Protein AF-A0A244ETQ6-F1 (afdb_monomer)

pLDDT: mean 78.48, std 18.11, range [22.31, 95.62]

Solvent-accessible surface area (backbone atoms only — not comparable to full-atom values): 10759 Å² total; per-residue (Å²): 131,72,60,61,45,41,53,21,43,43,53,46,55,70,30,71,61,60,61,98,76,38,66,88,68,34,67,41,49,51,46,29,47,51,44,48,11,50,74,72,46,84,53,51,78,44,71,55,56,54,53,31,49,54,54,48,41,32,43,61,43,38,48,36,76,48,97,54,102,79,70,91,70,78,60,54,50,69,57,50,42,51,52,50,50,50,63,71,67,52,62,60,45,78,49,74,49,80,42,78,42,78,88,56,74,96,70,73,72,44,76,56,94,56,31,33,39,37,68,40,52,38,69,54,45,38,66,73,66,37,48,73,37,45,46,42,58,39,72,89,59,86,82,62,37,72,67,57,32,74,30,38,32,43,38,37,52,43,83,42,68,60,91,43,85,86,57,63,36,65,64,70,65,59,78,68,72,89,80,76,82,75,135

Radius of gyration: 18.62 Å; Cα contacts (8 Å, |Δi|>4): 215; chains: 1; bounding box: 45×37×54 Å

Foldseek 3Di:
DLVQLLVLLVVLLVDQADDPVDDLPDPSLVSNLQSCCVVQVVRDRDPLSSLLVVQLCLLQQRNRPDPDPPDPPSRPSVVSSVVVVCLLPDFKDKDKDKDFPAVDDDDPWDDDDQKTKDQDQLVRVCVVVVVSSCCSNCVPDDDDSVVSSVTTIIMGIDIGGDPDSVCSRVVSNPPPPPPPDDD

Sequence (183 aa):
MNTDILDALKKLWELQQLGPEGLWKEPAFDKLRKACAAKYQQGKVTFGLTFALDHALKSLGVACLSPSSRQSSSFDPTLASSMLEAAFTQKTIRRRYLCPLDLAEQIPPMTFGNARVAVLTAAELDVLFDRSRLARYYPNQDLNFDGFSQFHWLIVEEGIAFADPLNRILIKSSMPHALIAQP

Structure (mmCIF, N/CA/C/O backbone):
data_AF-A0A244ETQ6-F1
#
_entry.id   AF-A0A244ETQ6-F1
#
loop_
_atom_site.group_PDB
_atom_site.id
_atom_site.type_symbol
_atom_site.label_atom_id
_atom_site.label_alt_id
_atom_site.label_comp_id
_atom_site.label_asym_id
_atom_site.label_entity_id
_atom_site.label_seq_id
_atom_site.pdbx_PDB_ins_code
_atom_site.Cartn_x
_atom_site.Cartn_y
_atom_site.Cartn_z
_atom_site.occupancy
_atom_site.B_iso_or_equiv
_atom_site.auth_seq_id
_atom_site.auth_comp_id
_atom_site.auth_asym_id
_atom_site.auth_atom_id
_atom_site.pdbx_PDB_model_num
ATOM 1 N N . MET A 1 1 ? 3.725 -1.406 22.864 1.00 48.06 1 MET A N 1
ATOM 2 C CA . MET A 1 1 ? 2.688 -1.742 21.865 1.00 48.06 1 MET A CA 1
ATOM 3 C C . MET A 1 1 ? 1.386 -1.112 22.314 1.00 48.06 1 MET A C 1
ATOM 5 O O . MET A 1 1 ? 1.059 -1.233 23.485 1.00 48.06 1 MET A O 1
ATOM 9 N N . ASN A 1 2 ? 0.701 -0.378 21.439 1.00 60.22 2 ASN A N 1
ATOM 10 C CA . ASN A 1 2 ? -0.586 0.224 21.782 1.00 60.22 2 ASN A CA 1
ATOM 11 C C . ASN A 1 2 ? -1.661 -0.868 21.632 1.00 60.22 2 ASN A C 1
ATOM 13 O O . ASN A 1 2 ? -1.977 -1.259 20.508 1.00 60.22 2 ASN A O 1
ATOM 17 N N . THR A 1 3 ? -2.103 -1.433 22.756 1.00 78.44 3 THR A N 1
ATOM 18 C CA . THR A 1 3 ? -3.000 -2.600 22.826 1.00 78.44 3 THR A CA 1
ATOM 19 C C . THR A 1 3 ? -4.332 -2.336 22.134 1.00 78.44 3 THR A C 1
ATOM 21 O O . THR A 1 3 ? -4.846 -3.212 21.451 1.00 78.44 3 THR A O 1
ATOM 24 N N . ASP A 1 4 ? -4.816 -1.096 22.180 1.00 85.94 4 ASP A N 1
ATOM 25 C CA . ASP A 1 4 ? -6.149 -0.729 21.701 1.00 85.94 4 ASP A CA 1
ATOM 26 C C . ASP A 1 4 ? -6.304 -0.863 20.177 1.00 85.94 4 ASP A C 1
ATOM 28 O O . ASP A 1 4 ? -7.353 -1.285 19.689 1.00 85.94 4 ASP A O 1
ATOM 32 N N . ILE A 1 5 ? -5.254 -0.533 19.412 1.00 86.62 5 ILE A N 1
ATOM 33 C CA . ILE A 1 5 ? -5.249 -0.687 17.945 1.00 86.62 5 ILE A CA 1
ATOM 34 C C . ILE A 1 5 ? -5.239 -2.174 17.580 1.00 86.62 5 ILE A C 1
ATOM 36 O O . ILE A 1 5 ? -6.015 -2.602 16.726 1.00 86.62 5 ILE A O 1
ATOM 40 N N . LEU A 1 6 ? -4.387 -2.962 18.242 1.00 89.31 6 LEU A N 1
ATOM 41 C CA . LEU A 1 6 ? -4.284 -4.399 18.003 1.00 89.31 6 LEU A CA 1
ATOM 42 C C . LEU A 1 6 ? -5.585 -5.121 18.373 1.00 89.31 6 LEU A C 1
ATOM 44 O O . LEU A 1 6 ? -6.051 -5.963 17.611 1.00 89.31 6 LEU A O 1
ATOM 48 N N . ASP A 1 7 ? -6.198 -4.769 19.499 1.00 89.69 7 ASP A N 1
ATOM 49 C CA . ASP A 1 7 ? -7.449 -5.372 19.957 1.00 89.69 7 ASP A CA 1
ATOM 50 C C . ASP A 1 7 ? -8.621 -5.025 19.033 1.00 89.69 7 ASP A C 1
ATOM 52 O O . ASP A 1 7 ? -9.467 -5.877 18.755 1.00 89.69 7 ASP A O 1
ATOM 56 N N . ALA A 1 8 ? -8.669 -3.795 18.511 1.00 90.25 8 ALA A N 1
ATOM 57 C CA . ALA A 1 8 ? -9.660 -3.410 17.509 1.00 90.25 8 ALA A CA 1
ATOM 58 C C . ALA A 1 8 ? -9.460 -4.166 16.183 1.00 90.25 8 ALA A C 1
ATOM 60 O O . ALA A 1 8 ? -10.437 -4.625 15.592 1.00 90.25 8 ALA A O 1
ATOM 61 N N . LEU A 1 9 ? -8.210 -4.351 15.740 1.00 87.88 9 LEU A N 1
ATOM 62 C CA . LEU A 1 9 ? -7.893 -5.143 14.547 1.00 87.88 9 LEU A CA 1
ATOM 63 C C . LEU A 1 9 ? -8.250 -6.617 14.723 1.00 87.88 9 LEU A C 1
ATOM 65 O O . LEU A 1 9 ? -8.887 -7.178 13.842 1.00 87.88 9 LEU A O 1
ATOM 69 N N . LYS A 1 10 ? -7.902 -7.237 15.856 1.00 88.75 10 LYS A N 1
ATOM 70 C CA . LYS A 1 10 ? -8.263 -8.634 16.146 1.00 88.75 10 LYS A CA 1
ATOM 71 C C . LYS A 1 10 ? -9.769 -8.850 16.041 1.00 88.75 10 LYS A C 1
ATOM 73 O O . LYS A 1 10 ? -10.198 -9.756 15.338 1.00 88.75 10 LYS A O 1
ATOM 78 N N . LYS A 1 11 ? -10.563 -7.948 16.626 1.00 88.44 11 LYS A N 1
ATOM 79 C CA . LYS A 1 11 ? -12.029 -7.990 16.519 1.00 88.44 11 LYS A CA 1
ATOM 80 C C . LYS A 1 11 ? -12.516 -7.869 15.079 1.00 88.44 11 LYS A C 1
ATOM 82 O O . LYS A 1 11 ? -13.435 -8.577 14.706 1.00 88.44 11 LYS A O 1
ATOM 87 N N . LEU A 1 12 ? -11.899 -7.015 14.259 1.00 87.31 12 LEU A N 1
ATOM 88 C CA . LEU A 1 12 ? -12.228 -6.922 12.830 1.00 87.31 12 LEU A CA 1
ATOM 89 C C . LEU A 1 12 ? -11.846 -8.187 12.047 1.00 87.31 12 LEU A C 1
ATOM 91 O O . LEU A 1 12 ? -12.538 -8.529 11.095 1.00 87.31 12 LEU A O 1
ATOM 95 N N . TRP A 1 13 ? -10.768 -8.870 12.437 1.00 86.06 13 TRP A N 1
ATOM 96 C CA . TRP A 1 13 ? -10.314 -10.124 11.824 1.00 86.06 13 TRP A CA 1
ATOM 97 C C . TRP A 1 13 ? -11.165 -11.335 12.213 1.00 86.06 13 TRP A C 1
ATOM 99 O O . TRP A 1 13 ? -11.287 -12.269 11.427 1.00 86.06 13 TRP A O 1
ATOM 109 N N . GLU A 1 14 ? -11.753 -11.322 13.408 1.00 84.69 14 GLU A N 1
ATOM 110 C CA . GLU A 1 14 ? -12.712 -12.337 13.859 1.00 84.69 14 GLU A CA 1
ATOM 111 C C . GLU A 1 14 ? -14.044 -12.254 13.097 1.00 84.69 14 GLU A C 1
ATOM 113 O O . GLU A 1 14 ? -14.751 -13.257 12.970 1.00 84.69 14 GLU A O 1
ATOM 118 N N . LEU A 1 15 ? -14.387 -11.081 12.551 1.00 82.94 15 LEU A N 1
ATOM 119 C CA . LEU A 1 15 ? -15.568 -10.926 11.709 1.00 82.94 15 LEU A CA 1
ATOM 120 C C . LEU A 1 15 ? -15.354 -11.658 10.381 1.00 82.94 15 LEU A C 1
ATOM 122 O O . LEU A 1 15 ? -14.478 -11.317 9.588 1.00 82.94 15 LEU A O 1
ATOM 126 N N . GLN A 1 16 ? -16.206 -12.643 10.108 1.00 71.38 16 GLN A N 1
ATOM 127 C CA . GLN A 1 16 ? -16.224 -13.320 8.809 1.00 71.38 16 GLN A CA 1
ATOM 128 C C . GLN A 1 16 ? -17.041 -12.555 7.766 1.00 71.38 16 GLN A C 1
ATOM 130 O O . GLN A 1 16 ? -16.760 -12.647 6.575 1.00 71.38 16 GLN A O 1
ATOM 135 N N . GLN A 1 17 ? -18.046 -11.795 8.202 1.00 74.12 17 GLN A N 1
ATOM 136 C CA . GLN A 1 17 ? -18.933 -11.024 7.336 1.00 74.12 17 GLN A CA 1
ATOM 137 C C . GLN A 1 17 ? -19.266 -9.687 7.990 1.00 74.12 17 GLN A C 1
ATOM 139 O O . GLN A 1 17 ? -19.373 -9.592 9.214 1.00 74.12 17 GLN A O 1
ATOM 144 N N . LEU A 1 18 ? -19.424 -8.655 7.166 1.00 79.56 18 LEU A N 1
ATOM 145 C CA . LEU A 1 18 ? -19.940 -7.368 7.613 1.00 79.56 18 LEU A CA 1
ATOM 146 C C . LEU A 1 18 ? -21.462 -7.412 7.739 1.00 79.56 18 LEU A C 1
ATOM 148 O O . LEU A 1 18 ? -22.144 -8.079 6.962 1.00 79.56 18 LEU A O 1
ATOM 152 N N . GLY A 1 19 ? -21.988 -6.649 8.696 1.00 73.25 19 GLY A N 1
ATOM 153 C CA . GLY A 1 19 ? -23.418 -6.379 8.770 1.00 73.25 19 GLY A CA 1
ATOM 154 C C . GLY A 1 19 ? -23.929 -5.601 7.544 1.00 73.25 19 GLY A C 1
ATOM 155 O O . GLY A 1 19 ? -23.134 -5.030 6.792 1.00 73.25 19 GLY A O 1
ATOM 156 N N . PRO A 1 20 ? -25.259 -5.514 7.363 1.00 71.81 20 PRO A N 1
ATOM 157 C CA . PRO A 1 20 ? -25.883 -4.846 6.212 1.00 71.81 20 PRO A CA 1
ATOM 158 C C . PRO A 1 20 ? -25.503 -3.360 6.091 1.00 71.81 20 PRO A C 1
ATOM 160 O O . PRO A 1 20 ? -25.503 -2.800 5.001 1.00 71.81 20 PRO A O 1
ATOM 163 N N . GLU A 1 21 ? -25.126 -2.743 7.209 1.00 77.75 21 GLU A N 1
ATOM 164 C CA . GLU A 1 21 ? -24.721 -1.340 7.324 1.00 77.75 21 GLU A CA 1
ATOM 165 C C . GLU A 1 21 ? -23.254 -1.073 6.906 1.00 77.75 21 GLU A C 1
ATOM 167 O O . GLU A 1 21 ? -22.810 0.078 6.854 1.00 77.75 21 GLU A O 1
ATOM 172 N N . GLY A 1 22 ? -22.485 -2.128 6.609 1.00 82.88 22 GLY A N 1
ATOM 173 C CA . GLY A 1 22 ? -21.099 -2.054 6.146 1.00 82.88 22 GLY A CA 1
ATOM 174 C C . GLY A 1 22 ? -20.062 -1.708 7.225 1.00 82.88 22 GLY A C 1
ATOM 175 O O . GLY A 1 22 ? -20.367 -1.472 8.394 1.00 82.88 22 GLY A O 1
ATOM 176 N N . LEU A 1 23 ? -18.788 -1.652 6.814 1.00 85.31 23 LEU A N 1
ATOM 177 C CA . LEU A 1 23 ? -17.632 -1.466 7.708 1.00 85.31 23 LEU A CA 1
ATOM 178 C C . LEU A 1 23 ? -17.725 -0.196 8.561 1.00 85.31 23 LEU A C 1
ATOM 180 O O . LEU A 1 23 ? -17.313 -0.181 9.716 1.00 85.31 23 LEU A O 1
ATOM 184 N N . TRP A 1 24 ? -18.251 0.893 8.004 1.00 87.50 24 TRP A N 1
ATOM 185 C CA . TRP A 1 24 ? -18.175 2.205 8.648 1.00 87.50 24 TRP A CA 1
ATOM 186 C C . TRP A 1 24 ? -19.091 2.338 9.868 1.00 87.50 24 TRP A C 1
ATOM 188 O O . TRP A 1 24 ? -18.891 3.241 10.683 1.00 87.50 24 TRP A O 1
ATOM 198 N N . LYS A 1 25 ? -20.079 1.447 9.999 1.00 87.19 25 LYS A N 1
ATOM 199 C CA . LYS A 1 25 ? -20.987 1.357 11.148 1.00 87.19 25 LYS A CA 1
ATOM 200 C C . LYS A 1 25 ? -20.567 0.286 12.154 1.00 87.19 25 LYS A C 1
ATOM 202 O O . LYS A 1 25 ? -21.133 0.230 13.242 1.00 87.19 25 LYS A O 1
ATOM 207 N N . GLU A 1 26 ? -19.552 -0.510 11.826 1.00 90.12 26 GLU A N 1
ATOM 208 C CA . GLU A 1 26 ? -19.053 -1.578 12.684 1.00 90.12 26 GLU A CA 1
ATOM 209 C C . GLU A 1 26 ? -18.377 -1.001 13.948 1.00 90.12 26 GLU A C 1
ATOM 211 O O . GLU A 1 26 ? -17.425 -0.214 13.840 1.00 90.12 26 GLU A O 1
ATOM 216 N N . PRO A 1 27 ? -18.795 -1.397 15.168 1.00 90.12 27 PRO A N 1
ATOM 217 C CA . PRO A 1 27 ? -18.200 -0.896 16.408 1.00 90.12 27 PRO A CA 1
ATOM 218 C C . PRO A 1 27 ? -16.693 -1.147 16.525 1.00 90.12 27 PRO A C 1
ATOM 220 O O . PRO A 1 27 ? -15.974 -0.338 17.115 1.00 90.12 27 PRO A O 1
ATOM 223 N N . ALA A 1 28 ? -16.194 -2.259 15.976 1.00 90.31 28 ALA A N 1
ATOM 224 C CA . ALA A 1 28 ? -14.762 -2.549 15.959 1.00 90.31 28 ALA A CA 1
ATOM 225 C C . ALA A 1 28 ? -13.985 -1.554 15.073 1.00 90.31 28 ALA A C 1
ATOM 227 O O . ALA A 1 28 ? -12.898 -1.110 15.449 1.00 90.31 28 ALA A O 1
ATOM 228 N N . PHE A 1 29 ? -14.576 -1.118 13.956 1.00 91.44 29 PHE A N 1
ATOM 229 C CA . PHE A 1 29 ? -13.985 -0.107 13.081 1.00 91.44 29 PHE A CA 1
ATOM 230 C C . PHE A 1 29 ? -14.009 1.290 13.714 1.00 91.44 29 PHE A C 1
ATOM 232 O O . PHE A 1 29 ? -13.025 2.025 13.628 1.00 91.44 29 PHE A O 1
ATOM 239 N N . ASP A 1 30 ? -15.081 1.655 14.423 1.00 91.81 30 ASP A N 1
ATOM 240 C CA . ASP A 1 30 ? -15.132 2.917 15.172 1.00 91.81 30 ASP A CA 1
ATOM 241 C C . ASP A 1 30 ? -14.076 2.973 16.292 1.00 91.81 30 ASP A C 1
ATOM 243 O O . ASP A 1 30 ? -13.383 3.983 16.452 1.00 91.81 30 ASP A O 1
ATOM 247 N N . LYS A 1 31 ? -13.872 1.861 17.013 1.00 92.31 31 LYS A N 1
ATOM 248 C CA . LYS A 1 31 ? -12.793 1.734 18.008 1.00 92.31 31 LYS A CA 1
ATOM 249 C C . LYS A 1 31 ? -11.416 1.912 17.376 1.00 92.31 31 LYS A C 1
ATOM 251 O O . LYS A 1 31 ? -10.607 2.672 17.908 1.00 92.31 31 LYS A O 1
ATOM 256 N N . LEU A 1 32 ? -11.174 1.289 16.220 1.00 91.31 32 LEU A N 1
ATOM 257 C CA . LEU A 1 32 ? -9.924 1.451 15.476 1.00 91.31 32 LEU A CA 1
ATOM 258 C C . LEU A 1 32 ? -9.697 2.917 15.078 1.00 91.31 32 LEU A C 1
ATOM 260 O O . LEU A 1 32 ? -8.624 3.465 15.328 1.00 91.31 32 LEU A O 1
ATOM 264 N N . ARG A 1 33 ? -10.717 3.581 14.517 1.00 91.88 33 ARG A N 1
ATOM 265 C CA . ARG A 1 33 ? -10.649 5.002 14.134 1.00 91.88 33 ARG A CA 1
ATOM 266 C C . ARG A 1 33 ? -10.291 5.888 15.319 1.00 91.88 33 ARG A C 1
ATOM 268 O O . ARG A 1 33 ? -9.401 6.726 15.195 1.00 91.88 33 ARG A O 1
ATOM 275 N N . LYS A 1 34 ? -10.948 5.692 16.465 1.00 91.88 34 LYS A N 1
ATOM 276 C CA . LYS A 1 34 ? -10.694 6.457 17.694 1.00 91.88 34 LYS A CA 1
ATOM 277 C C . LYS A 1 34 ? -9.287 6.215 18.240 1.00 91.88 34 LYS A C 1
ATOM 279 O O . LYS A 1 34 ? -8.601 7.183 18.555 1.00 91.88 34 LYS A O 1
ATOM 284 N N . ALA A 1 35 ? -8.827 4.964 18.279 1.00 91.12 35 ALA A N 1
ATOM 285 C CA . ALA A 1 35 ? -7.480 4.622 18.738 1.00 91.12 35 ALA A CA 1
ATOM 286 C C . ALA A 1 35 ? -6.391 5.223 17.825 1.00 91.12 35 ALA A C 1
ATOM 288 O O . ALA A 1 35 ? -5.442 5.851 18.301 1.00 91.12 35 ALA A O 1
ATOM 289 N N . CYS A 1 36 ? -6.557 5.116 16.502 1.00 88.00 36 CYS A N 1
ATOM 290 C CA . CYS A 1 36 ? -5.655 5.739 15.534 1.00 88.00 36 CYS A CA 1
ATOM 291 C C . CYS A 1 36 ? -5.684 7.271 15.620 1.00 88.00 36 CYS A C 1
ATOM 293 O O . CYS A 1 36 ? -4.629 7.902 15.569 1.00 88.00 36 CYS A O 1
ATOM 295 N N . ALA A 1 37 ? -6.862 7.878 15.782 1.00 88.38 37 ALA A N 1
ATOM 296 C CA . ALA A 1 37 ? -6.994 9.322 15.927 1.00 88.38 37 ALA A CA 1
ATOM 297 C C . ALA A 1 37 ? -6.302 9.824 17.199 1.00 88.38 37 ALA A C 1
ATOM 299 O O . ALA A 1 37 ? -5.514 10.767 17.128 1.00 88.38 37 ALA A O 1
ATOM 300 N N . ALA A 1 38 ? -6.537 9.170 18.340 1.00 89.25 38 ALA A N 1
ATOM 301 C CA . ALA A 1 38 ? -5.907 9.504 19.615 1.00 89.25 38 ALA A CA 1
ATOM 302 C C . ALA A 1 38 ? -4.376 9.470 19.520 1.00 89.25 38 ALA A C 1
ATOM 304 O O . ALA A 1 38 ? -3.708 10.388 19.990 1.00 89.25 38 ALA A O 1
ATOM 305 N N . LYS A 1 39 ? -3.821 8.455 18.847 1.00 86.06 39 LYS A N 1
ATOM 306 C CA . LYS A 1 39 ? -2.371 8.269 18.741 1.00 86.06 39 LYS A CA 1
ATOM 307 C C . LYS A 1 39 ? -1.704 9.147 17.679 1.00 86.06 39 LYS A C 1
ATOM 309 O O . LYS A 1 39 ? -0.606 9.645 17.910 1.00 86.06 39 LYS A O 1
ATOM 314 N N . TYR A 1 40 ? -2.327 9.314 16.512 1.00 83.44 40 TYR A N 1
ATOM 315 C CA . TYR A 1 40 ? -1.660 9.879 15.329 1.00 83.44 40 TYR A CA 1
ATOM 316 C C . TYR A 1 40 ? -2.273 11.1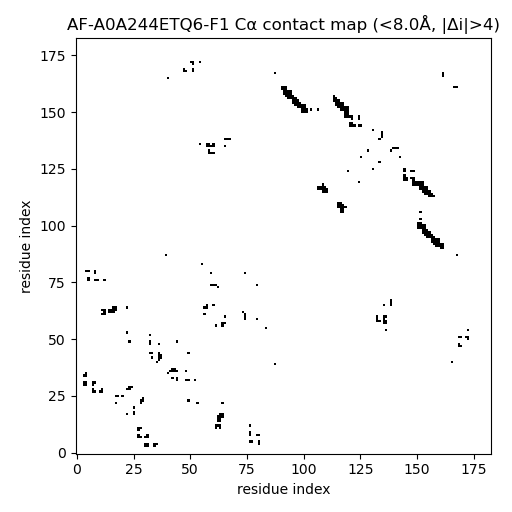84 14.805 1.00 83.44 40 TYR A C 1
ATOM 318 O O . TYR A 1 40 ? -1.627 11.868 14.016 1.00 83.44 40 TYR A O 1
ATOM 326 N N . GLN A 1 41 ? -3.490 11.550 15.224 1.00 79.50 41 GLN A N 1
ATOM 327 C CA . GLN A 1 41 ? -4.203 12.749 14.751 1.00 79.50 41 GLN A CA 1
ATOM 328 C C . GLN A 1 41 ? -4.694 13.656 15.888 1.00 79.50 41 GLN A C 1
ATOM 330 O O . GLN A 1 41 ? -5.685 14.367 15.726 1.00 79.50 41 GLN A O 1
ATOM 335 N N . GLN A 1 42 ? -4.029 13.634 17.050 1.00 80.94 42 GLN A N 1
ATOM 336 C CA . GLN A 1 42 ? -4.397 14.468 18.208 1.00 80.94 42 GLN A CA 1
ATOM 337 C C . GLN A 1 42 ? -5.873 14.285 18.628 1.00 80.94 42 GLN A C 1
ATOM 339 O O . GLN A 1 42 ? -6.549 15.234 19.015 1.00 80.94 42 GLN A O 1
ATOM 344 N N . GLY A 1 43 ? -6.406 13.070 18.479 1.00 77.19 43 GLY A N 1
ATOM 345 C CA . GLY A 1 43 ? -7.793 12.726 18.807 1.00 77.19 43 GLY A CA 1
ATOM 346 C C . GLY A 1 43 ? -8.839 13.095 17.750 1.00 77.19 43 GLY A C 1
ATOM 347 O O . GLY A 1 43 ? -10.007 12.755 17.925 1.00 77.19 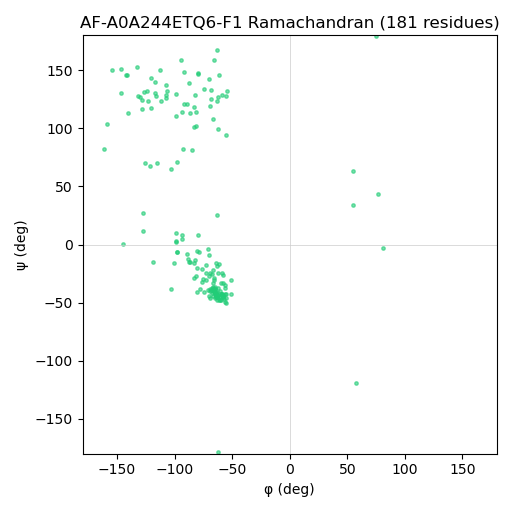43 GLY A O 1
ATOM 348 N N . LYS A 1 44 ? -8.468 13.742 16.637 1.00 78.69 44 LYS A N 1
ATOM 349 C CA . LYS A 1 44 ? -9.430 14.129 15.593 1.00 78.69 44 LYS A CA 1
ATOM 350 C C . LYS A 1 44 ? -9.741 12.959 14.665 1.00 78.69 44 LYS A C 1
ATOM 352 O O . LYS A 1 44 ? -8.893 12.525 13.893 1.00 78.69 44 LYS A O 1
ATOM 357 N N . VAL A 1 45 ? -10.982 12.478 14.694 1.00 83.06 45 VAL A N 1
ATOM 358 C CA . VAL A 1 45 ? -11.472 11.497 13.718 1.00 83.06 45 VAL A CA 1
ATOM 359 C C . VAL A 1 45 ? -11.913 12.237 12.458 1.00 83.06 45 VAL A C 1
ATOM 361 O O . VAL A 1 45 ? -12.989 12.828 12.411 1.00 83.06 45 VAL A O 1
ATOM 364 N N . THR A 1 46 ? -11.066 12.227 11.432 1.00 84.38 46 THR A N 1
ATOM 365 C CA . THR A 1 46 ? -11.336 12.905 10.156 1.00 84.38 46 THR A CA 1
ATOM 366 C C . THR A 1 46 ? -11.963 11.967 9.120 1.00 84.38 46 THR A C 1
ATOM 368 O O . THR A 1 46 ? -11.822 10.739 9.181 1.00 84.38 46 THR A O 1
ATOM 371 N N . PHE A 1 47 ? -12.641 12.540 8.120 1.00 81.69 47 PHE A N 1
ATOM 372 C CA . PHE A 1 47 ? -13.121 11.775 6.964 1.00 81.69 47 PHE A CA 1
ATOM 373 C C . PHE A 1 47 ? -11.955 11.101 6.221 1.00 81.69 47 PHE A C 1
ATOM 375 O O . PHE A 1 47 ? -12.018 9.909 5.935 1.00 81.69 47 PHE A O 1
ATOM 382 N N . GLY A 1 48 ? -10.841 11.820 6.030 1.00 82.00 48 GLY A N 1
ATOM 383 C CA . GLY A 1 48 ? -9.625 11.274 5.420 1.00 82.00 48 GLY A CA 1
ATOM 384 C C . GLY A 1 48 ? -9.068 10.055 6.165 1.00 82.00 48 GLY A C 1
ATOM 385 O O . GLY A 1 48 ? -8.765 9.048 5.532 1.00 82.00 48 GLY A O 1
ATOM 386 N N . LEU A 1 49 ? -9.001 10.097 7.506 1.00 84.31 49 LEU A N 1
ATOM 387 C CA . LEU A 1 49 ? -8.598 8.940 8.324 1.00 84.31 49 LEU A CA 1
ATOM 388 C C . LEU A 1 49 ? -9.513 7.736 8.106 1.00 84.31 49 LEU A C 1
ATOM 390 O O . LEU A 1 49 ? -9.038 6.612 7.988 1.00 84.31 49 LEU A O 1
ATOM 394 N N . THR A 1 50 ? -10.819 7.983 8.041 1.00 86.81 50 THR A N 1
ATOM 395 C CA . THR A 1 50 ? -11.824 6.934 7.829 1.00 86.81 50 THR A CA 1
ATOM 396 C C . THR A 1 50 ? -11.599 6.239 6.488 1.00 86.81 50 THR A C 1
ATOM 398 O O . THR A 1 50 ? -11.511 5.015 6.438 1.00 86.81 50 THR A O 1
ATOM 401 N N . PHE A 1 51 ? -11.412 7.024 5.426 1.00 85.44 51 PHE A N 1
ATOM 402 C CA . PHE A 1 51 ? -11.169 6.516 4.080 1.00 85.44 51 PHE A CA 1
ATOM 403 C C . PHE A 1 51 ? -9.863 5.723 3.978 1.00 85.44 51 PHE A C 1
ATOM 405 O O . PHE A 1 51 ? -9.834 4.624 3.434 1.00 85.44 51 PHE A O 1
ATOM 412 N N . ALA A 1 52 ? -8.768 6.219 4.548 1.00 84.94 52 ALA A N 1
ATOM 413 C CA . ALA A 1 52 ? -7.517 5.477 4.464 1.00 84.94 52 ALA A CA 1
ATOM 414 C C . ALA A 1 52 ? -7.472 4.231 5.334 1.00 84.94 52 ALA A C 1
ATOM 416 O O . ALA A 1 52 ? -6.792 3.283 4.957 1.00 84.94 52 ALA A O 1
ATOM 417 N N . LEU A 1 53 ? -8.160 4.210 6.479 1.00 89.00 53 LEU A N 1
ATOM 418 C CA . LEU A 1 53 ? -8.282 2.982 7.258 1.00 89.00 53 LEU A CA 1
ATOM 419 C C . LEU A 1 53 ? -9.077 1.933 6.476 1.00 89.00 53 LEU A C 1
ATOM 421 O O . LEU A 1 53 ? -8.632 0.796 6.408 1.00 89.00 53 LEU A O 1
ATOM 425 N N . ASP A 1 54 ? -10.173 2.313 5.814 1.00 88.19 54 ASP A N 1
ATOM 426 C CA . ASP A 1 54 ? -10.909 1.419 4.907 1.00 88.19 54 ASP A CA 1
ATOM 427 C C . ASP A 1 54 ? -9.995 0.833 3.811 1.00 88.19 54 ASP A C 1
ATOM 429 O O . ASP A 1 54 ? -9.891 -0.386 3.657 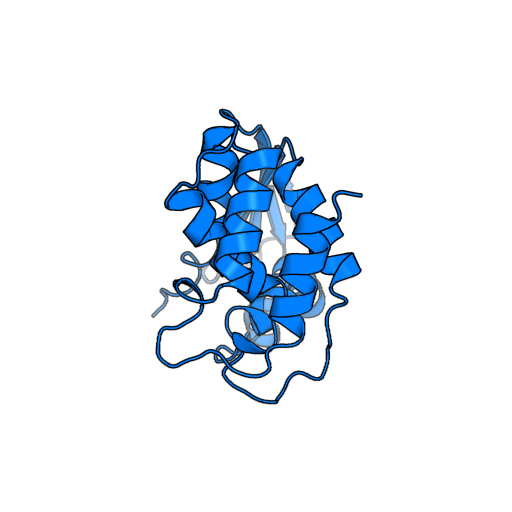1.00 88.19 54 ASP A O 1
ATOM 433 N N . HIS A 1 55 ? -9.235 1.689 3.122 1.00 86.00 55 HIS A N 1
ATOM 434 C CA . HIS A 1 55 ? -8.298 1.260 2.080 1.00 86.00 55 HIS A CA 1
ATOM 435 C C . HIS A 1 55 ? -7.147 0.395 2.620 1.00 86.00 55 HIS A C 1
ATOM 437 O O . HIS A 1 55 ? -6.710 -0.561 1.967 1.00 86.00 55 HIS A O 1
ATOM 443 N N . ALA A 1 56 ? -6.633 0.720 3.806 1.00 87.69 56 ALA A N 1
ATOM 444 C CA . ALA A 1 56 ? -5.565 -0.037 4.442 1.00 87.69 56 ALA A CA 1
ATOM 445 C C . ALA A 1 56 ? -6.049 -1.432 4.848 1.00 87.69 56 ALA A C 1
ATOM 447 O O . ALA A 1 56 ? -5.346 -2.405 4.596 1.00 87.69 56 ALA A O 1
ATOM 448 N N . LEU A 1 57 ? -7.259 -1.551 5.400 1.00 86.75 57 LEU A N 1
ATOM 449 C CA . LEU A 1 57 ? -7.849 -2.839 5.769 1.00 86.75 57 LEU A CA 1
ATOM 450 C C . LEU A 1 57 ? -8.089 -3.722 4.535 1.00 86.75 57 LEU A C 1
ATOM 452 O O . LEU A 1 57 ? -7.727 -4.898 4.555 1.00 86.75 57 LEU A O 1
ATOM 456 N N . LYS A 1 58 ? -8.577 -3.154 3.424 1.00 84.19 58 LYS A N 1
ATOM 457 C CA . LYS A 1 58 ? -8.652 -3.867 2.133 1.00 84.19 58 LYS A CA 1
ATOM 458 C C . LYS A 1 58 ? -7.277 -4.358 1.670 1.00 84.19 58 LYS A C 1
ATOM 460 O O . LYS A 1 58 ? -7.116 -5.518 1.312 1.00 84.19 58 LYS A O 1
ATOM 465 N N . SER A 1 59 ? -6.254 -3.505 1.755 1.00 83.69 59 SER A N 1
ATOM 466 C CA . SER A 1 59 ? -4.872 -3.848 1.371 1.00 83.69 59 SER A CA 1
ATOM 467 C C . SER A 1 59 ? -4.235 -4.923 2.261 1.00 83.69 59 SER A C 1
ATOM 469 O O . SER A 1 59 ? -3.380 -5.684 1.799 1.00 83.69 59 SER A O 1
ATOM 471 N N . LEU A 1 60 ? -4.628 -4.979 3.536 1.00 83.62 60 LEU A N 1
ATOM 472 C CA . LEU A 1 60 ? -4.188 -5.978 4.513 1.00 83.62 60 LEU A CA 1
ATOM 473 C C . LEU A 1 60 ? -4.979 -7.293 4.412 1.00 83.62 60 LEU A C 1
ATOM 475 O O . LEU A 1 60 ? -4.531 -8.299 4.951 1.00 83.62 60 LEU A O 1
ATOM 479 N N . GLY A 1 61 ? -6.107 -7.305 3.692 1.00 76.25 61 GLY A N 1
ATOM 480 C CA . GLY A 1 61 ? -6.920 -8.500 3.452 1.00 76.25 61 GLY A CA 1
ATOM 481 C C . GLY A 1 61 ? -7.777 -8.927 4.628 1.00 76.25 61 GLY A C 1
ATOM 482 O O . GLY A 1 61 ? -7.830 -10.118 4.925 1.00 76.25 61 GLY A O 1
ATOM 483 N N . VAL A 1 62 ? -8.434 -7.986 5.310 1.00 79.94 62 VAL A N 1
ATOM 484 C CA . VAL A 1 62 ? -9.412 -8.360 6.343 1.00 79.94 62 VAL A CA 1
ATOM 485 C C . VAL A 1 62 ? -10.507 -9.224 5.726 1.00 79.94 62 VAL A C 1
ATOM 487 O O . VAL A 1 62 ? -11.126 -8.827 4.737 1.00 79.94 62 VAL A O 1
ATOM 490 N N . ALA A 1 63 ? -10.769 -10.380 6.337 1.00 73.12 63 ALA A N 1
ATOM 491 C CA . ALA A 1 63 ? -11.705 -11.375 5.822 1.00 73.12 63 ALA A CA 1
ATOM 492 C C . ALA A 1 63 ? -13.109 -10.800 5.561 1.00 73.12 63 ALA A C 1
ATOM 494 O O . ALA A 1 63 ? -13.669 -11.034 4.494 1.00 73.12 63 ALA A O 1
ATOM 495 N N . CYS A 1 64 ? -13.636 -9.973 6.472 1.00 74.06 64 CYS A N 1
ATOM 496 C CA . CYS A 1 64 ? -14.972 -9.379 6.345 1.00 74.06 64 CYS A CA 1
ATOM 497 C C . CYS A 1 64 ? -15.143 -8.415 5.155 1.00 74.06 64 CYS A C 1
ATOM 499 O O . CYS A 1 64 ? -16.273 -8.097 4.789 1.00 74.06 64 CYS A O 1
ATOM 501 N N . LEU A 1 65 ? -14.044 -7.949 4.549 1.00 75.00 65 LEU A N 1
ATOM 502 C CA . LEU A 1 65 ? -14.048 -7.059 3.384 1.00 75.00 65 LEU A CA 1
ATOM 503 C C . LEU A 1 65 ? -13.842 -7.802 2.060 1.00 75.00 65 LEU A C 1
ATOM 505 O O . LEU A 1 65 ? -13.944 -7.181 1.002 1.00 75.00 65 LEU A O 1
ATOM 509 N N . SER A 1 66 ? -13.557 -9.107 2.102 1.00 68.12 66 SER A N 1
ATOM 510 C CA . SER A 1 66 ? -13.364 -9.911 0.901 1.00 68.12 66 SER A CA 1
ATOM 511 C C . SER A 1 66 ? -14.690 -10.551 0.468 1.00 68.12 66 SER A C 1
ATOM 513 O O . SER A 1 66 ? -15.270 -11.332 1.222 1.00 68.12 66 SER A O 1
ATOM 515 N N . PRO A 1 67 ? -15.186 -10.277 -0.753 1.00 58.56 67 PRO A N 1
ATOM 516 C CA . PRO A 1 67 ? -16.457 -10.806 -1.252 1.00 58.56 67 PRO A CA 1
ATOM 517 C C . PRO A 1 67 ? -16.419 -12.310 -1.567 1.00 58.56 67 PRO A C 1
ATOM 519 O O . PRO A 1 67 ? -17.434 -12.883 -1.949 1.00 58.56 67 PRO A O 1
ATOM 522 N N . SER A 1 68 ? -15.262 -12.963 -1.441 1.00 53.50 68 SER A N 1
ATOM 523 C CA . SER A 1 68 ? -15.085 -14.371 -1.786 1.00 53.50 68 SER A CA 1
ATOM 524 C C . SER A 1 68 ? -14.365 -15.105 -0.668 1.00 53.50 68 SER A C 1
ATOM 526 O O . SER A 1 68 ? -13.244 -14.754 -0.307 1.00 53.50 68 SER A O 1
ATOM 528 N N . SER A 1 69 ? -14.948 -16.213 -0.209 1.00 46.31 69 SER A N 1
ATOM 529 C CA . SER A 1 69 ? -14.341 -17.210 0.686 1.00 46.31 69 SER A CA 1
ATOM 530 C C . SER A 1 69 ? -13.122 -17.939 0.075 1.00 46.31 69 SER A C 1
ATOM 532 O O . SER A 1 69 ? -12.822 -19.078 0.431 1.00 46.31 69 SER A O 1
ATOM 534 N N . ARG A 1 70 ? -12.432 -17.317 -0.886 1.00 46.72 70 ARG A N 1
ATOM 535 C CA . ARG A 1 70 ? -11.204 -17.780 -1.528 1.00 46.72 70 ARG A CA 1
ATOM 536 C C . ARG A 1 70 ? -10.083 -16.808 -1.193 1.00 46.72 70 ARG A C 1
ATOM 538 O O . ARG A 1 70 ? -9.629 -16.075 -2.058 1.00 46.72 70 ARG A O 1
ATOM 545 N N . GLN A 1 71 ? -9.639 -16.793 0.055 1.00 51.22 71 GLN A N 1
ATOM 546 C CA . GLN A 1 71 ? -8.257 -16.441 0.370 1.00 51.22 71 GLN A CA 1
ATOM 547 C C . GLN A 1 71 ? -7.915 -17.013 1.743 1.00 51.22 71 GLN A C 1
ATOM 549 O O . GLN A 1 71 ? -8.344 -16.536 2.786 1.00 51.22 71 GLN A O 1
ATOM 554 N N . SER A 1 72 ? -7.152 -18.099 1.696 1.00 41.97 72 SER A N 1
ATOM 555 C CA . SER A 1 72 ? -6.608 -18.867 2.813 1.00 41.97 72 SER A CA 1
ATOM 556 C C . SER A 1 72 ? -5.360 -18.231 3.436 1.00 41.97 72 SER A C 1
ATOM 558 O O . SER A 1 72 ? -4.730 -18.838 4.297 1.00 41.97 72 SER A O 1
ATOM 560 N N . SER A 1 73 ? -4.984 -17.009 3.054 1.00 51.56 73 SER A N 1
ATOM 561 C CA . SER A 1 73 ? -3.898 -16.292 3.721 1.00 51.56 73 SER A CA 1
ATOM 562 C C . SER A 1 73 ? -4.472 -15.410 4.825 1.00 51.56 73 SER A C 1
ATOM 564 O O . SER A 1 73 ? -4.696 -14.216 4.628 1.00 51.56 73 SER A O 1
ATOM 566 N N . SER A 1 74 ? -4.719 -16.017 5.987 1.00 56.97 74 SER A N 1
ATOM 567 C CA . SER A 1 74 ? -4.928 -15.301 7.247 1.00 56.97 74 SER A CA 1
ATOM 568 C C . SER A 1 74 ? -3.714 -14.404 7.500 1.00 56.97 74 SER A C 1
ATOM 570 O O . SER A 1 74 ? -2.698 -14.862 8.020 1.00 56.97 74 SER A O 1
ATOM 572 N N . PHE A 1 75 ? -3.784 -13.137 7.092 1.00 65.94 75 PHE A N 1
ATOM 573 C CA . PHE A 1 75 ? -2.765 -12.159 7.449 1.00 65.94 75 PHE A CA 1
ATOM 574 C C . PHE A 1 75 ? -2.780 -12.011 8.974 1.00 65.94 75 PHE A C 1
ATOM 576 O O . PHE A 1 75 ? -3.850 -11.819 9.549 1.00 65.94 75 PHE A O 1
ATOM 583 N N . ASP A 1 76 ? -1.634 -12.154 9.641 1.00 81.19 76 ASP A N 1
ATOM 584 C CA . ASP A 1 76 ? -1.576 -12.083 11.105 1.00 81.19 76 ASP A CA 1
ATOM 585 C C . ASP A 1 76 ? -2.004 -10.678 11.576 1.00 81.19 76 ASP A C 1
ATOM 587 O O . ASP A 1 76 ? -1.388 -9.687 11.160 1.00 81.19 76 ASP A O 1
ATOM 591 N N . PRO A 1 77 ? -3.028 -10.548 12.444 1.00 82.19 77 PRO A N 1
ATOM 592 C CA . PRO A 1 77 ? -3.466 -9.251 12.960 1.00 82.19 77 PRO A CA 1
ATOM 593 C C . PRO A 1 77 ? -2.345 -8.494 13.695 1.00 82.19 77 PRO A C 1
ATOM 595 O O . PRO A 1 77 ? -2.337 -7.261 13.717 1.00 82.19 77 PRO A O 1
ATOM 598 N N . THR A 1 78 ? -1.358 -9.200 14.251 1.00 85.88 78 THR A N 1
ATOM 599 C CA . THR A 1 78 ? -0.181 -8.600 14.900 1.00 85.88 78 THR A CA 1
ATOM 600 C C . THR A 1 78 ? 0.747 -7.947 13.878 1.00 85.88 78 THR A C 1
ATOM 602 O O . THR A 1 78 ? 1.186 -6.801 14.056 1.00 85.88 78 THR A O 1
ATOM 605 N N . LEU A 1 79 ? 0.997 -8.636 12.763 1.00 84.06 79 LEU A N 1
ATOM 606 C CA . LEU A 1 79 ? 1.735 -8.091 11.628 1.00 84.06 79 LEU A CA 1
ATOM 607 C C . LEU A 1 79 ? 0.982 -6.912 10.998 1.00 84.06 79 LEU A C 1
ATOM 609 O O . LEU A 1 79 ? 1.585 -5.868 10.748 1.00 84.06 79 LEU A O 1
ATOM 613 N N . ALA A 1 80 ? -0.338 -7.025 10.823 1.00 84.88 80 ALA A N 1
ATOM 614 C CA . ALA A 1 80 ? -1.186 -5.946 10.318 1.00 84.88 80 ALA A CA 1
ATOM 615 C C . ALA A 1 80 ? -1.103 -4.684 11.193 1.00 84.88 80 ALA A C 1
ATOM 617 O O . ALA A 1 80 ? -0.918 -3.579 10.678 1.00 84.88 80 ALA A O 1
ATOM 618 N N . SER A 1 81 ? -1.165 -4.842 12.520 1.00 86.31 81 SER A N 1
ATOM 619 C CA . SER A 1 81 ? -0.992 -3.733 13.467 1.00 86.31 81 SER A CA 1
ATOM 620 C C . SER A 1 81 ? 0.377 -3.072 13.322 1.00 86.31 81 SER A C 1
ATOM 622 O O . SER A 1 81 ? 0.478 -1.844 13.330 1.00 86.31 81 SER A O 1
ATOM 624 N N . SER A 1 82 ? 1.430 -3.875 13.157 1.00 86.38 82 SER A N 1
ATOM 625 C CA . SER A 1 82 ? 2.799 -3.382 12.977 1.00 86.38 82 SER A CA 1
ATOM 626 C C . SER A 1 82 ? 2.953 -2.616 11.658 1.00 86.38 82 SER A C 1
ATOM 628 O O . SER A 1 82 ? 3.573 -1.554 11.624 1.00 86.38 82 SER A O 1
ATOM 630 N N . MET A 1 83 ? 2.325 -3.095 10.579 1.00 86.06 83 MET A N 1
ATOM 631 C CA . MET A 1 83 ? 2.296 -2.410 9.284 1.00 86.06 83 MET A CA 1
ATOM 632 C C . MET A 1 83 ? 1.521 -1.092 9.333 1.00 86.06 83 MET A C 1
ATOM 634 O O . MET A 1 83 ? 1.974 -0.104 8.753 1.00 86.06 83 MET A O 1
ATOM 638 N N . LEU A 1 84 ? 0.386 -1.037 10.039 1.00 86.06 84 LEU A N 1
ATOM 639 C CA . LEU A 1 84 ? -0.338 0.218 10.256 1.00 86.06 84 LEU A CA 1
ATOM 640 C C . LEU A 1 84 ? 0.503 1.209 11.061 1.00 86.06 84 LEU A C 1
ATOM 642 O O . LEU A 1 84 ? 0.610 2.375 10.683 1.00 86.06 84 LEU A O 1
ATOM 646 N N . GLU A 1 85 ? 1.144 0.759 12.138 1.00 86.62 85 GLU A N 1
ATOM 647 C CA . GLU A 1 85 ? 2.020 1.608 12.944 1.00 86.62 85 GLU A CA 1
ATOM 648 C C . GLU A 1 85 ? 3.196 2.158 12.124 1.00 86.62 85 GLU A C 1
ATOM 650 O O . GLU A 1 85 ? 3.451 3.368 12.148 1.00 86.62 85 GLU A O 1
ATOM 655 N N . ALA A 1 86 ? 3.854 1.311 11.330 1.00 85.12 86 ALA A N 1
ATOM 656 C CA . ALA A 1 86 ? 4.884 1.736 10.387 1.00 85.12 86 ALA A CA 1
ATOM 657 C C . ALA A 1 86 ? 4.332 2.753 9.373 1.00 85.12 86 ALA A C 1
ATOM 659 O O . ALA A 1 86 ? 4.953 3.783 9.117 1.00 85.12 86 ALA A O 1
ATOM 660 N N . ALA A 1 87 ? 3.126 2.526 8.846 1.00 85.31 87 ALA A N 1
ATOM 661 C CA . ALA A 1 87 ? 2.488 3.415 7.885 1.00 85.31 87 ALA A CA 1
ATOM 662 C C . ALA A 1 87 ? 2.158 4.806 8.460 1.00 85.31 87 ALA A C 1
ATOM 664 O O . ALA A 1 87 ? 2.280 5.789 7.727 1.00 85.31 87 ALA A O 1
ATOM 665 N N . PHE A 1 88 ? 1.751 4.908 9.727 1.00 83.19 88 PHE A N 1
ATOM 666 C CA . PHE A 1 88 ? 1.462 6.190 10.385 1.00 83.19 88 PHE A CA 1
ATOM 667 C C . PHE A 1 88 ? 2.726 6.960 10.792 1.00 83.19 88 PHE A C 1
ATOM 669 O O . PHE A 1 88 ? 2.737 8.197 10.798 1.00 83.19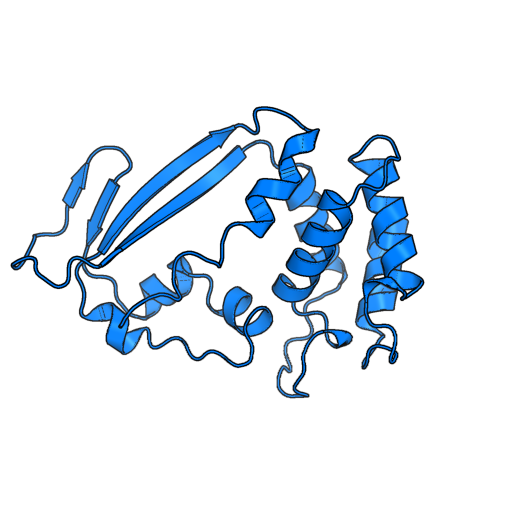 88 PHE A O 1
ATOM 676 N N . THR A 1 89 ? 3.790 6.238 11.145 1.00 84.75 89 THR A N 1
ATOM 677 C CA . THR A 1 89 ? 5.065 6.820 11.601 1.00 84.75 89 THR A CA 1
ATOM 678 C C . THR A 1 89 ? 6.016 7.168 10.458 1.00 84.75 89 THR A C 1
ATOM 680 O O . THR A 1 89 ? 6.954 7.946 10.651 1.00 84.75 89 THR A O 1
ATOM 683 N N . GLN A 1 90 ? 5.748 6.652 9.259 1.00 82.06 90 GLN A N 1
ATOM 684 C CA . GLN A 1 90 ? 6.505 6.937 8.051 1.00 82.06 90 GLN A CA 1
ATOM 685 C C . GLN A 1 90 ? 6.601 8.451 7.786 1.00 82.06 90 GLN A C 1
ATOM 687 O O . GLN A 1 90 ? 5.603 9.171 7.821 1.00 82.06 90 GLN A O 1
ATOM 692 N N . LYS A 1 91 ? 7.816 8.939 7.504 1.00 82.69 91 LYS A N 1
ATOM 693 C CA . LYS A 1 91 ? 8.099 10.367 7.240 1.00 82.69 91 LYS A CA 1
ATOM 694 C C . LYS A 1 91 ? 8.226 10.705 5.754 1.00 82.69 91 LYS A C 1
ATOM 696 O O . LYS A 1 91 ? 8.140 11.873 5.380 1.00 82.69 91 LYS A O 1
ATOM 701 N N . THR A 1 92 ? 8.400 9.688 4.920 1.00 80.50 92 THR A N 1
ATOM 702 C CA . THR A 1 92 ? 8.584 9.813 3.475 1.00 80.50 92 THR A CA 1
ATOM 703 C C . THR A 1 92 ? 7.675 8.838 2.744 1.00 80.50 92 THR A C 1
ATOM 705 O O . THR A 1 92 ? 7.328 7.787 3.273 1.00 80.50 92 THR A O 1
ATOM 708 N N . ILE A 1 93 ? 7.292 9.154 1.517 1.00 83.75 93 ILE A N 1
ATOM 709 C CA . ILE A 1 93 ? 6.601 8.234 0.620 1.00 83.75 93 ILE A CA 1
ATOM 710 C C . ILE A 1 93 ? 7.430 8.055 -0.646 1.00 83.75 93 ILE A C 1
ATOM 712 O O . ILE A 1 93 ? 8.045 9.004 -1.123 1.00 83.75 93 ILE A O 1
ATOM 716 N N . ARG A 1 94 ? 7.438 6.838 -1.190 1.00 83.81 94 ARG A N 1
ATOM 717 C CA . ARG A 1 94 ? 7.963 6.571 -2.529 1.00 83.81 94 ARG A CA 1
ATOM 718 C C . ARG A 1 94 ? 6.796 6.646 -3.504 1.00 83.81 94 ARG A C 1
ATOM 720 O O . ARG A 1 94 ? 5.887 5.823 -3.419 1.00 83.81 94 ARG A O 1
ATOM 727 N N . ARG A 1 95 ? 6.799 7.633 -4.395 1.00 86.50 95 ARG A N 1
ATOM 728 C CA . ARG A 1 95 ? 5.915 7.654 -5.564 1.00 86.50 95 ARG A CA 1
ATOM 729 C C . ARG A 1 95 ? 6.597 6.907 -6.695 1.00 86.50 95 ARG A C 1
ATOM 731 O O . ARG A 1 95 ? 7.803 7.033 -6.868 1.00 86.50 95 ARG A O 1
ATOM 738 N N . ARG A 1 96 ? 5.824 6.114 -7.426 1.00 88.12 96 ARG A N 1
ATOM 739 C CA . ARG A 1 96 ? 6.276 5.367 -8.594 1.00 88.12 96 ARG A CA 1
ATOM 740 C C . ARG A 1 96 ? 5.319 5.666 -9.732 1.00 88.12 96 ARG A C 1
ATOM 742 O O . ARG A 1 96 ? 4.119 5.457 -9.574 1.00 88.12 96 ARG A O 1
ATOM 749 N N . TYR A 1 97 ? 5.854 6.142 -10.842 1.00 90.38 97 TYR A N 1
ATOM 750 C CA . TYR A 1 97 ? 5.123 6.364 -12.079 1.00 90.38 97 TYR A CA 1
ATOM 751 C C . TYR A 1 97 ? 5.542 5.283 -13.064 1.00 90.38 97 TYR A C 1
ATOM 753 O O . TYR A 1 97 ? 6.733 4.998 -13.200 1.00 90.38 97 TYR A O 1
ATOM 761 N N . LEU A 1 98 ? 4.553 4.660 -13.696 1.00 90.56 98 LEU A N 1
ATOM 762 C CA . LEU A 1 98 ? 4.738 3.579 -14.651 1.00 90.56 98 LEU A CA 1
ATOM 763 C C . LEU A 1 98 ? 4.080 4.002 -15.953 1.00 90.56 98 LEU A C 1
ATOM 765 O O . LEU A 1 98 ? 2.897 4.331 -15.958 1.00 90.56 98 LEU A O 1
ATOM 769 N N . CYS A 1 99 ? 4.855 4.011 -17.029 1.00 90.62 99 CYS A N 1
ATOM 770 C CA . CYS A 1 99 ? 4.371 4.309 -18.365 1.00 90.62 99 CYS A CA 1
ATOM 771 C C . CYS A 1 99 ? 4.817 3.179 -19.305 1.00 90.62 99 CYS A C 1
ATOM 773 O O . CYS A 1 99 ? 6.031 2.978 -19.446 1.00 90.62 99 CYS A O 1
ATOM 775 N N . PRO A 1 100 ? 3.881 2.413 -19.898 1.00 91.19 100 PRO A N 1
ATOM 776 C CA . PRO A 1 100 ? 4.227 1.479 -20.958 1.00 91.19 100 PRO A CA 1
ATOM 777 C C . PRO A 1 100 ? 4.656 2.274 -22.197 1.00 91.19 100 PRO A C 1
ATOM 779 O O . PRO A 1 100 ? 4.004 3.237 -22.588 1.00 91.19 100 PRO A O 1
ATOM 782 N N . LEU A 1 101 ? 5.776 1.884 -22.796 1.00 90.75 101 LEU A N 1
ATOM 783 C CA . LEU A 1 101 ? 6.303 2.433 -24.043 1.00 90.75 101 LEU A CA 1
ATOM 784 C C . LEU A 1 101 ? 5.997 1.440 -25.171 1.00 90.75 101 LEU A C 1
ATOM 786 O O . LEU A 1 101 ? 6.891 0.806 -25.727 1.00 90.75 101 LEU A O 1
ATOM 790 N N . ASP A 1 102 ? 4.711 1.251 -25.445 1.00 82.69 102 ASP A N 1
ATOM 791 C CA . ASP A 1 102 ? 4.159 0.287 -26.404 1.00 82.69 102 ASP A CA 1
ATOM 792 C C . ASP A 1 102 ? 4.442 0.644 -27.872 1.00 82.69 102 ASP A C 1
ATOM 794 O O . ASP A 1 102 ? 4.554 -0.247 -28.710 1.00 82.69 102 ASP A O 1
ATOM 798 N N . LEU A 1 103 ? 4.612 1.934 -28.173 1.00 84.25 103 LEU A N 1
ATOM 799 C CA . LEU A 1 103 ? 4.929 2.439 -29.517 1.00 84.25 103 LEU A CA 1
ATOM 800 C C . LEU A 1 103 ? 6.416 2.750 -29.741 1.00 84.25 103 LEU A C 1
ATOM 802 O O . LEU A 1 103 ? 6.788 3.253 -30.802 1.00 84.25 103 LEU A O 1
ATOM 806 N N . ALA A 1 104 ? 7.270 2.509 -28.749 1.00 77.62 104 ALA A N 1
ATOM 807 C CA . ALA A 1 104 ? 8.701 2.721 -28.905 1.00 77.62 104 ALA A CA 1
ATOM 808 C C . ALA A 1 104 ? 9.357 1.547 -29.649 1.00 77.62 104 ALA A C 1
ATOM 810 O O . ALA A 1 104 ? 8.971 0.391 -29.477 1.00 77.62 104 ALA A O 1
ATOM 811 N N . GLU A 1 105 ? 10.396 1.833 -30.439 1.00 81.50 105 GLU A N 1
ATOM 812 C CA . GLU A 1 105 ? 11.319 0.793 -30.910 1.00 81.50 105 GLU A CA 1
ATOM 813 C C . GLU A 1 105 ? 12.049 0.118 -29.729 1.00 81.50 105 GLU A C 1
ATOM 815 O O . GLU A 1 105 ? 11.826 0.435 -28.559 1.00 81.50 105 GLU A O 1
ATOM 820 N N . GLN A 1 106 ? 12.944 -0.830 -30.019 1.00 82.94 106 GLN A N 1
ATOM 821 C CA . GLN A 1 106 ? 13.761 -1.489 -29.000 1.00 82.94 106 GLN A CA 1
ATOM 822 C C . GLN A 1 106 ? 14.677 -0.472 -28.300 1.00 82.94 106 GLN A C 1
ATOM 824 O O . GLN A 1 106 ? 15.737 -0.111 -28.812 1.00 82.94 106 GLN A O 1
ATOM 829 N N . ILE A 1 107 ? 14.265 -0.015 -27.114 1.00 86.94 107 ILE A N 1
ATOM 830 C CA . ILE A 1 107 ? 15.061 0.879 -26.274 1.00 86.94 107 ILE A CA 1
ATOM 831 C C . ILE A 1 107 ? 15.939 0.009 -25.367 1.00 86.94 107 ILE A C 1
ATOM 833 O O . ILE A 1 107 ? 15.405 -0.770 -24.571 1.00 86.94 107 ILE A O 1
ATOM 837 N N . PRO A 1 108 ? 17.277 0.132 -25.427 1.00 88.62 108 PRO A N 1
ATOM 838 C CA . PRO A 1 108 ? 18.141 -0.610 -24.522 1.00 88.62 108 PRO A CA 1
ATOM 839 C C . PRO A 1 108 ? 17.854 -0.217 -23.064 1.00 88.62 108 PRO A C 1
ATOM 841 O O . PRO A 1 108 ? 17.566 0.953 -22.789 1.00 88.62 108 PRO A O 1
ATOM 844 N N . PRO A 1 109 ? 17.967 -1.155 -22.105 1.00 92.31 109 PRO A N 1
ATOM 845 C CA . PRO A 1 109 ? 17.796 -0.830 -20.699 1.00 92.31 109 PRO A CA 1
ATOM 846 C C . PRO A 1 109 ? 18.735 0.300 -20.272 1.00 92.31 109 PRO A C 1
ATOM 848 O O . PRO A 1 109 ? 19.947 0.230 -20.483 1.00 92.31 109 PRO A O 1
ATOM 851 N N . MET A 1 110 ? 18.178 1.341 -19.660 1.00 94.94 110 MET A N 1
ATOM 852 C CA . MET A 1 110 ? 18.945 2.512 -19.242 1.00 94.94 110 MET A CA 1
ATOM 853 C C . MET A 1 110 ? 18.385 3.124 -17.965 1.00 94.94 110 MET A C 1
ATOM 855 O O . MET A 1 110 ? 17.184 3.076 -17.706 1.00 94.94 110 MET A O 1
ATOM 859 N N . THR A 1 111 ? 19.264 3.750 -17.191 1.00 95.62 111 THR A N 1
ATOM 860 C CA . THR A 1 111 ? 18.919 4.470 -15.963 1.00 95.62 111 THR A CA 1
ATOM 861 C C . THR A 1 111 ? 19.417 5.900 -16.082 1.00 95.62 111 THR A C 1
ATOM 863 O O . THR A 1 111 ? 20.568 6.126 -16.451 1.00 95.62 111 THR A O 1
ATOM 866 N N . PHE A 1 112 ? 18.567 6.866 -15.754 1.00 92.44 112 PHE A N 1
ATOM 867 C CA . PHE A 1 112 ? 18.908 8.282 -15.749 1.00 92.44 112 PHE A CA 1
ATOM 868 C C . PHE A 1 112 ? 18.253 8.966 -14.549 1.00 92.44 112 PHE A C 1
ATOM 870 O O . PHE A 1 112 ? 17.032 9.063 -14.440 1.00 92.44 112 PHE A O 1
ATOM 877 N N . GLY A 1 113 ? 19.082 9.426 -13.611 1.00 93.62 113 GLY A N 1
ATOM 878 C CA . GLY A 1 113 ? 18.602 9.982 -12.349 1.00 93.62 113 GLY A CA 1
ATOM 879 C C . GLY A 1 113 ? 17.733 8.978 -11.590 1.00 93.62 113 GLY A C 1
ATOM 880 O O . GLY A 1 113 ? 18.190 7.899 -11.222 1.00 93.62 113 GLY A O 1
ATOM 881 N N . ASN A 1 114 ? 16.477 9.347 -11.357 1.00 91.94 114 ASN A N 1
ATOM 882 C CA . ASN A 1 114 ? 15.481 8.543 -10.656 1.00 91.94 114 ASN A CA 1
ATOM 883 C C . ASN A 1 114 ? 14.523 7.785 -11.595 1.00 91.94 114 ASN A C 1
ATOM 885 O O . ASN A 1 114 ? 13.512 7.236 -11.148 1.00 91.94 114 ASN A O 1
ATOM 889 N N . ALA A 1 115 ? 14.828 7.788 -12.889 1.00 94.50 115 ALA A N 1
ATOM 890 C CA . ALA A 1 115 ? 14.074 7.109 -13.916 1.00 94.50 115 ALA A CA 1
ATOM 891 C C . ALA A 1 115 ? 14.884 5.954 -14.510 1.00 94.50 115 ALA A C 1
ATOM 893 O O . ALA A 1 115 ? 16.115 5.994 -14.583 1.00 94.50 115 ALA A O 1
ATOM 894 N N . ARG A 1 116 ? 14.181 4.920 -14.960 1.00 95.31 116 ARG A N 1
ATOM 895 C CA . ARG A 1 116 ? 14.759 3.825 -15.734 1.00 95.31 116 ARG A CA 1
ATOM 896 C C . ARG A 1 116 ? 13.806 3.373 -16.826 1.00 95.31 116 ARG A C 1
ATOM 898 O O . ARG A 1 116 ? 12.595 3.368 -16.620 1.00 95.31 116 ARG A O 1
ATOM 905 N N . VAL A 1 117 ? 14.372 2.959 -17.950 1.00 94.81 117 VAL A N 1
ATOM 906 C CA . VAL A 1 117 ? 13.670 2.227 -19.003 1.00 94.81 117 VAL A CA 1
ATOM 907 C C . VAL A 1 117 ? 14.149 0.787 -18.963 1.00 94.81 117 VAL A C 1
ATOM 909 O O . VAL A 1 117 ? 15.354 0.538 -18.971 1.00 94.81 117 VAL A O 1
ATOM 912 N N . ALA A 1 118 ? 13.218 -0.156 -18.863 1.00 94.06 118 ALA A N 1
ATOM 913 C CA . ALA A 1 118 ? 13.529 -1.580 -18.871 1.00 94.06 118 ALA A CA 1
ATOM 914 C C . ALA A 1 118 ? 12.335 -2.398 -19.365 1.00 94.06 118 ALA A C 1
ATOM 916 O O . ALA A 1 118 ? 11.186 -2.034 -19.120 1.00 94.06 118 ALA A O 1
ATOM 917 N N . VAL A 1 119 ? 12.615 -3.537 -19.992 1.00 92.88 119 VAL A N 1
ATOM 918 C CA . VAL A 1 119 ? 11.641 -4.627 -20.103 1.00 92.88 119 VAL A CA 1
ATOM 919 C C . VAL A 1 119 ? 11.700 -5.405 -18.795 1.00 92.88 119 VAL A C 1
ATOM 921 O O . VAL A 1 119 ? 12.788 -5.745 -18.331 1.00 92.88 119 VAL A O 1
ATOM 924 N N . LEU A 1 120 ? 10.549 -5.627 -18.169 1.00 93.00 120 LEU A N 1
ATOM 925 C CA . LEU A 1 120 ? 10.457 -6.328 -16.892 1.00 93.00 120 LEU A CA 1
ATOM 926 C C . LEU A 1 120 ? 9.867 -7.710 -17.101 1.00 93.00 120 LEU A C 1
ATOM 928 O O . LEU A 1 120 ? 8.865 -7.867 -17.789 1.00 93.00 120 LEU A O 1
ATOM 932 N N . THR A 1 121 ? 10.439 -8.702 -16.439 1.00 94.81 121 THR A N 1
ATOM 933 C CA . THR A 1 121 ? 9.838 -10.031 -16.347 1.00 94.81 121 THR A CA 1
ATOM 934 C C . THR A 1 121 ? 8.530 -9.986 -15.554 1.00 94.81 121 THR A C 1
ATOM 936 O O . THR A 1 121 ? 8.314 -9.104 -14.716 1.00 94.81 121 THR A O 1
ATOM 939 N N . ALA A 1 122 ? 7.668 -10.987 -15.749 1.00 94.12 122 ALA A N 1
ATOM 940 C CA . ALA A 1 122 ? 6.442 -11.123 -14.964 1.00 94.12 122 ALA A CA 1
ATOM 941 C C . ALA A 1 122 ? 6.715 -11.171 -13.444 1.00 94.12 122 ALA A C 1
ATOM 943 O O . ALA A 1 122 ? 5.953 -10.602 -12.665 1.00 94.12 122 ALA A O 1
ATOM 944 N N . ALA A 1 123 ? 7.833 -11.778 -13.024 1.00 93.94 123 ALA A N 1
ATOM 945 C CA . ALA A 1 123 ? 8.259 -11.826 -11.625 1.00 93.94 123 ALA A CA 1
ATOM 946 C C . ALA A 1 123 ? 8.707 -10.453 -11.089 1.00 93.94 123 ALA A C 1
ATOM 948 O O . ALA A 1 123 ? 8.404 -10.094 -9.953 1.00 93.94 123 ALA A O 1
ATOM 949 N N . GLU A 1 124 ? 9.396 -9.647 -11.898 1.00 93.25 124 GLU A N 1
ATOM 950 C CA . GLU A 1 124 ? 9.758 -8.280 -11.507 1.00 93.25 124 GLU A CA 1
ATOM 951 C C . GLU A 1 124 ? 8.530 -7.376 -11.418 1.00 93.25 124 GLU A C 1
ATOM 953 O O . GLU A 1 124 ? 8.434 -6.568 -10.494 1.00 93.25 124 GLU A O 1
ATOM 958 N N . LEU A 1 125 ? 7.576 -7.532 -12.340 1.00 91.94 125 LEU A N 1
ATOM 959 C CA . LEU A 1 125 ? 6.284 -6.852 -12.284 1.00 91.94 125 LEU A CA 1
ATOM 960 C C . LEU A 1 125 ? 5.499 -7.271 -11.034 1.00 91.94 125 LEU A C 1
ATOM 962 O O . LEU A 1 125 ? 4.912 -6.416 -10.376 1.00 91.94 125 LEU A O 1
ATOM 966 N N . ASP A 1 126 ? 5.569 -8.540 -10.635 1.00 90.44 126 ASP A N 1
ATOM 967 C CA . ASP A 1 126 ? 4.932 -9.041 -9.414 1.00 90.44 126 ASP A CA 1
ATOM 968 C C . ASP A 1 126 ? 5.361 -8.283 -8.158 1.00 90.44 126 ASP A C 1
ATOM 970 O O . ASP A 1 126 ? 4.531 -7.764 -7.399 1.00 90.44 126 ASP A O 1
ATOM 974 N N . VAL A 1 127 ? 6.674 -8.128 -8.006 1.00 90.19 127 VAL A N 1
ATOM 975 C CA . VAL A 1 127 ? 7.279 -7.370 -6.912 1.00 90.19 127 VAL A CA 1
ATOM 976 C C . VAL A 1 127 ? 7.010 -5.871 -7.063 1.00 90.19 127 VAL A C 1
ATOM 978 O O . VAL A 1 127 ? 6.729 -5.184 -6.078 1.00 90.19 127 VAL A O 1
ATOM 981 N N . LEU A 1 128 ? 7.079 -5.337 -8.286 1.00 89.44 128 LEU A N 1
ATOM 982 C CA . LEU A 1 128 ? 6.892 -3.911 -8.553 1.00 89.44 128 LEU A CA 1
ATOM 983 C C . LEU A 1 128 ? 5.467 -3.447 -8.233 1.00 89.44 128 LEU A C 1
ATOM 985 O O . LEU A 1 128 ? 5.284 -2.362 -7.677 1.00 89.44 128 LEU A O 1
ATOM 989 N N . PHE A 1 129 ? 4.464 -4.249 -8.577 1.00 86.50 129 PHE A N 1
ATOM 990 C CA . PHE A 1 129 ? 3.058 -3.925 -8.360 1.00 86.50 129 PHE A CA 1
ATOM 991 C C . PHE A 1 129 ? 2.545 -4.355 -6.984 1.00 86.50 129 PHE A C 1
ATOM 993 O O . PHE A 1 129 ? 1.506 -3.850 -6.558 1.00 86.50 129 PHE A O 1
ATOM 1000 N N . ASP A 1 130 ? 3.284 -5.211 -6.267 1.00 86.69 130 ASP A N 1
ATOM 1001 C CA . ASP A 1 130 ? 2.830 -5.846 -5.026 1.00 86.69 130 ASP A CA 1
ATOM 1002 C C . ASP A 1 130 ? 1.504 -6.582 -5.280 1.00 86.69 130 ASP A C 1
ATOM 1004 O O . ASP A 1 130 ? 0.438 -6.222 -4.763 1.00 86.69 130 ASP A O 1
ATOM 1008 N N . ARG A 1 131 ? 1.564 -7.604 -6.151 1.00 85.69 131 ARG A N 1
ATOM 1009 C CA . ARG A 1 131 ? 0.389 -8.382 -6.589 1.00 85.69 131 ARG A CA 1
ATOM 1010 C C . ARG A 1 131 ? -0.433 -8.882 -5.426 1.00 85.69 131 ARG A C 1
ATOM 1012 O O . ARG A 1 131 ? -1.652 -8.803 -5.468 1.00 85.69 131 ARG A O 1
ATOM 1019 N N . SER A 1 132 ? 0.228 -9.378 -4.386 1.00 83.62 132 SER A N 1
ATOM 1020 C CA . SER A 1 132 ? -0.446 -9.896 -3.201 1.00 83.62 132 SER A CA 1
ATOM 1021 C C . SER A 1 132 ? -1.340 -8.832 -2.559 1.00 83.62 132 SER A C 1
ATOM 1023 O O . SER A 1 132 ? -2.480 -9.124 -2.205 1.00 83.62 132 SER A O 1
ATOM 1025 N N . ARG A 1 133 ? -0.870 -7.583 -2.440 1.00 85.25 133 ARG A N 1
ATOM 1026 C CA . ARG A 1 133 ? -1.701 -6.468 -1.962 1.00 85.25 133 ARG A CA 1
ATOM 1027 C C . ARG A 1 133 ? -2.820 -6.122 -2.935 1.00 85.25 133 ARG A C 1
ATOM 1029 O O . ARG A 1 133 ? -3.948 -5.918 -2.491 1.00 85.25 133 ARG A O 1
ATOM 1036 N N . LEU A 1 134 ? -2.531 -6.052 -4.234 1.00 84.50 134 LEU A N 1
ATOM 1037 C CA . LEU A 1 134 ? -3.541 -5.718 -5.241 1.00 84.50 134 LEU A CA 1
ATOM 1038 C C . LEU A 1 134 ? -4.639 -6.780 -5.338 1.00 84.50 134 LEU A C 1
ATOM 1040 O O . LEU A 1 134 ? -5.799 -6.410 -5.413 1.00 84.50 134 LEU A O 1
ATOM 1044 N N . ALA A 1 135 ? -4.312 -8.066 -5.233 1.00 83.69 135 ALA A N 1
ATOM 1045 C CA . ALA A 1 135 ? -5.280 -9.162 -5.243 1.00 83.69 135 ALA A CA 1
ATOM 1046 C C . ALA A 1 135 ? -6.216 -9.145 -4.022 1.00 83.69 135 ALA A C 1
ATOM 1048 O O . ALA A 1 135 ? -7.356 -9.591 -4.110 1.00 83.69 135 ALA A O 1
ATOM 1049 N N . ARG A 1 136 ? -5.757 -8.621 -2.876 1.00 81.56 13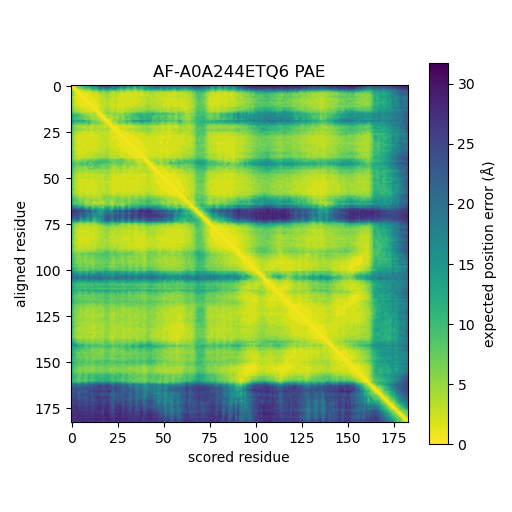6 ARG A N 1
ATOM 1050 C CA . ARG A 1 136 ? -6.612 -8.394 -1.697 1.00 81.56 136 ARG A CA 1
ATOM 1051 C C . ARG A 1 136 ? -7.525 -7.188 -1.888 1.00 81.56 136 ARG A C 1
ATOM 1053 O O . ARG A 1 136 ? -8.691 -7.218 -1.511 1.00 81.56 136 ARG A O 1
ATOM 1060 N N . TYR A 1 137 ? -6.989 -6.124 -2.480 1.00 81.75 137 TYR A N 1
ATOM 1061 C CA . TYR A 1 137 ? -7.702 -4.864 -2.654 1.00 81.75 137 TYR A CA 1
ATOM 1062 C C . TYR A 1 137 ? -8.718 -4.907 -3.816 1.00 81.75 137 TYR A C 1
ATOM 1064 O O . TYR A 1 137 ? -9.815 -4.359 -3.710 1.00 81.75 137 TYR A O 1
ATOM 1072 N N . TYR A 1 138 ? -8.356 -5.575 -4.912 1.00 82.62 138 TYR A N 1
ATOM 1073 C CA . TYR A 1 138 ? -9.122 -5.754 -6.145 1.00 82.62 138 TYR A CA 1
ATOM 1074 C C . TYR A 1 138 ? -9.344 -7.243 -6.443 1.00 82.62 138 TYR A C 1
ATOM 1076 O O . TYR A 1 138 ? -8.837 -7.755 -7.437 1.00 82.62 138 TYR A O 1
ATOM 1084 N N . PRO A 1 139 ? -10.130 -7.956 -5.620 1.00 77.50 139 PRO A N 1
ATOM 1085 C CA . PRO A 1 139 ? -10.279 -9.411 -5.726 1.00 77.50 139 PRO A CA 1
ATOM 1086 C C . PRO A 1 139 ? -10.902 -9.886 -7.047 1.00 77.50 139 PRO A C 1
ATOM 1088 O O . PRO A 1 139 ? -10.760 -11.048 -7.408 1.00 77.50 139 PRO A O 1
ATOM 1091 N N . ASN A 1 140 ? -11.579 -8.990 -7.770 1.00 80.94 140 ASN A N 1
ATOM 1092 C CA . ASN A 1 140 ? -12.235 -9.289 -9.044 1.00 80.94 140 ASN A CA 1
ATOM 1093 C C . ASN A 1 140 ? -11.398 -8.879 -10.268 1.00 80.94 140 ASN A C 1
ATOM 1095 O O . ASN A 1 140 ? -11.894 -8.966 -11.388 1.00 80.94 140 ASN A O 1
ATOM 1099 N N . GLN A 1 141 ? -10.176 -8.375 -10.072 1.00 81.69 141 GLN A N 1
ATOM 1100 C CA . GLN A 1 141 ? -9.280 -8.003 -11.165 1.00 81.69 141 GLN A CA 1
ATOM 1101 C C . GLN A 1 141 ? -8.154 -9.018 -11.268 1.00 81.69 141 GLN A C 1
ATOM 1103 O O . GLN A 1 141 ? -7.470 -9.294 -10.282 1.00 81.69 141 GLN A O 1
ATOM 1108 N N . ASP A 1 142 ? -7.947 -9.536 -12.473 1.00 81.19 142 ASP A N 1
ATOM 1109 C CA . ASP A 1 142 ? -6.793 -10.369 -12.772 1.00 81.19 142 ASP A CA 1
ATOM 1110 C C . ASP A 1 142 ? -5.716 -9.530 -13.463 1.00 81.19 142 ASP A C 1
ATOM 1112 O O . ASP A 1 142 ? -5.985 -8.800 -14.419 1.00 81.19 142 ASP A O 1
ATOM 1116 N N . LEU A 1 143 ? -4.492 -9.603 -12.947 1.00 83.25 143 LEU A N 1
ATOM 1117 C CA . LEU A 1 143 ? -3.350 -8.864 -13.474 1.00 83.25 143 LEU A CA 1
ATOM 1118 C C . LEU A 1 143 ? -2.530 -9.794 -14.367 1.00 83.25 143 LEU A C 1
ATOM 1120 O O . LEU A 1 143 ? -1.857 -10.707 -13.879 1.00 83.25 143 LEU A O 1
ATOM 1124 N N . ASN A 1 144 ? -2.548 -9.532 -15.673 1.00 88.38 144 ASN A N 1
ATOM 1125 C CA . ASN A 1 144 ? -1.793 -10.297 -16.661 1.00 88.38 144 ASN A CA 1
ATOM 1126 C C . ASN A 1 144 ? -0.345 -9.780 -16.780 1.00 88.38 144 ASN A C 1
ATOM 1128 O O . ASN A 1 144 ? -0.021 -8.996 -17.674 1.00 88.38 144 ASN A O 1
ATOM 1132 N N . PHE A 1 145 ? 0.538 -10.205 -15.869 1.00 90.56 145 PHE A N 1
ATOM 1133 C CA . PHE A 1 145 ? 1.947 -9.785 -15.907 1.00 90.56 145 PHE A CA 1
ATOM 1134 C C . PHE A 1 145 ? 2.748 -10.427 -17.033 1.00 90.56 145 PHE A C 1
ATOM 1136 O O . PHE A 1 145 ? 3.710 -9.814 -17.488 1.00 90.56 145 PHE A O 1
ATOM 1143 N N . ASP A 1 146 ? 2.334 -11.589 -17.535 1.00 92.00 146 ASP A N 1
ATOM 1144 C CA . ASP A 1 146 ? 2.916 -12.165 -18.746 1.00 92.00 146 ASP A CA 1
ATOM 1145 C C . ASP A 1 146 ? 2.675 -11.243 -19.949 1.00 92.00 146 ASP A C 1
ATOM 1147 O O . ASP A 1 146 ? 3.603 -10.935 -20.694 1.00 92.00 146 ASP A O 1
ATOM 1151 N N . GLY A 1 147 ? 1.463 -10.698 -20.085 1.00 90.69 147 GLY A N 1
ATOM 1152 C CA . GLY A 1 147 ? 1.153 -9.656 -21.067 1.00 90.69 147 GLY A CA 1
ATOM 1153 C C . GLY A 1 147 ? 1.977 -8.385 -20.850 1.00 90.69 147 GLY A C 1
ATOM 1154 O O . GLY A 1 147 ? 2.599 -7.875 -21.777 1.00 90.69 147 GLY A O 1
ATOM 1155 N N . PHE A 1 148 ? 2.051 -7.901 -19.609 1.00 90.44 148 PHE A N 1
ATOM 1156 C CA . PHE A 1 148 ? 2.793 -6.677 -19.285 1.00 90.44 148 PHE A CA 1
ATOM 1157 C C . PHE A 1 148 ? 4.313 -6.797 -19.461 1.00 90.44 148 PHE A C 1
ATOM 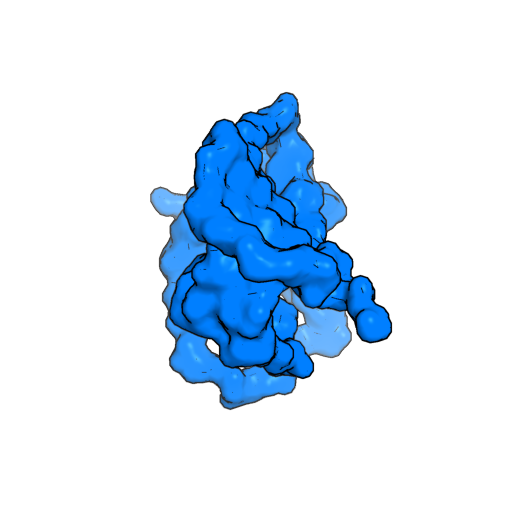1159 O O . PHE A 1 148 ? 4.984 -5.784 -19.661 1.00 90.44 148 PHE A O 1
ATOM 1166 N N . SER A 1 149 ? 4.858 -8.014 -19.431 1.00 92.12 149 SER A N 1
ATOM 1167 C CA . SER A 1 149 ? 6.288 -8.267 -19.647 1.00 92.12 149 SER A CA 1
ATOM 1168 C C . SER A 1 149 ? 6.752 -8.040 -21.087 1.00 92.12 149 SER A C 1
ATOM 1170 O O . SER A 1 149 ? 7.950 -8.017 -21.357 1.00 92.12 149 SER A O 1
ATOM 1172 N N . GLN A 1 150 ? 5.811 -7.831 -22.011 1.00 89.69 150 GLN A N 1
ATOM 1173 C CA . GLN A 1 150 ? 6.101 -7.568 -23.419 1.00 89.69 150 GLN A CA 1
ATOM 1174 C C . GLN A 1 150 ? 6.430 -6.091 -23.685 1.00 89.69 150 GLN A C 1
ATOM 1176 O O . GLN A 1 150 ? 6.982 -5.769 -24.735 1.00 89.69 150 GLN A O 1
ATOM 1181 N N . PHE A 1 151 ? 6.113 -5.189 -22.749 1.00 90.12 151 PHE A N 1
ATOM 1182 C CA . PHE A 1 151 ? 6.337 -3.755 -22.918 1.00 90.12 151 PHE A CA 1
ATOM 1183 C C . PHE A 1 151 ? 7.695 -3.309 -22.376 1.00 90.12 151 PHE A C 1
ATOM 1185 O O . PHE A 1 151 ? 8.187 -3.803 -21.357 1.00 90.12 151 PHE A O 1
ATOM 1192 N N . HIS A 1 152 ? 8.258 -2.281 -23.011 1.00 91.88 152 HIS A N 1
ATOM 1193 C CA . HIS A 1 152 ? 9.262 -1.443 -22.366 1.00 91.88 152 HIS A CA 1
ATOM 1194 C C . HIS A 1 152 ? 8.554 -0.538 -21.360 1.00 91.88 152 HIS A C 1
ATOM 1196 O O . HIS A 1 152 ? 7.533 0.069 -21.670 1.00 91.88 152 HIS A O 1
ATOM 1202 N N . TRP A 1 153 ?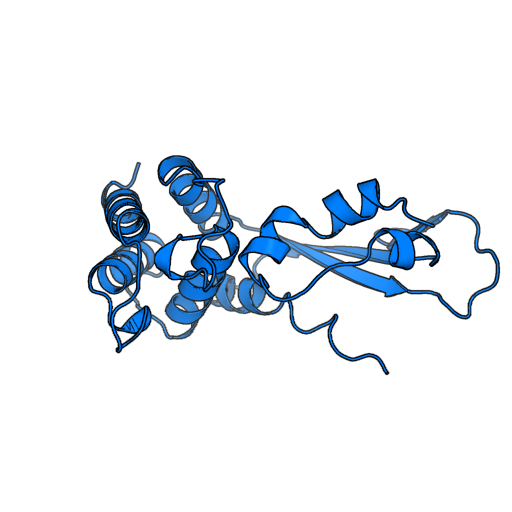 9.092 -0.428 -20.153 1.00 93.69 153 TRP A N 1
ATOM 1203 C CA . TRP A 1 153 ? 8.514 0.387 -19.092 1.00 93.69 153 TRP A CA 1
ATOM 1204 C C . TRP A 1 153 ? 9.415 1.569 -18.792 1.00 93.69 153 TRP A C 1
ATOM 1206 O O . TRP A 1 153 ? 10.566 1.371 -18.404 1.00 93.69 153 TRP A O 1
ATOM 1216 N N . LEU A 1 154 ? 8.874 2.784 -18.887 1.00 94.06 154 LEU A N 1
ATOM 1217 C CA . LEU A 1 154 ? 9.452 3.940 -18.213 1.00 94.06 154 LEU A CA 1
ATOM 1218 C C . LEU A 1 154 ? 8.961 3.951 -16.766 1.00 94.06 154 LEU A C 1
ATOM 1220 O O . LEU A 1 154 ? 7.764 4.051 -16.487 1.00 94.06 154 LEU A O 1
ATOM 1224 N N . ILE A 1 155 ? 9.910 3.852 -15.846 1.00 94.12 155 ILE A N 1
ATOM 1225 C CA . ILE A 1 155 ? 9.669 3.768 -14.412 1.00 94.12 155 ILE A CA 1
ATOM 1226 C C . ILE A 1 155 ? 10.371 4.949 -13.771 1.00 94.12 155 ILE A C 1
ATOM 1228 O O . ILE A 1 155 ? 11.594 5.035 -13.828 1.00 94.12 155 ILE A O 1
ATOM 1232 N N . VAL A 1 156 ? 9.609 5.836 -13.142 1.00 93.00 156 VAL A N 1
ATOM 1233 C CA . VAL A 1 156 ? 10.145 7.000 -12.425 1.00 93.00 156 VAL A CA 1
ATOM 1234 C C . VAL A 1 156 ? 9.792 6.873 -10.955 1.00 93.00 156 VAL A C 1
ATOM 1236 O O . VAL A 1 156 ? 8.635 6.617 -10.618 1.00 93.00 156 VAL A O 1
ATOM 1239 N N . GLU A 1 157 ? 10.770 7.039 -10.068 1.00 91.75 157 GLU A N 1
ATOM 1240 C CA . GLU A 1 157 ? 10.562 6.886 -8.630 1.00 91.75 157 GLU A CA 1
ATOM 1241 C C . GLU A 1 157 ? 11.024 8.106 -7.843 1.00 91.75 157 GLU A C 1
ATOM 1243 O O . GLU A 1 157 ? 12.131 8.597 -8.003 1.00 91.75 157 GLU A O 1
ATOM 1248 N N . GLU A 1 158 ? 10.185 8.600 -6.942 1.00 89.62 158 GLU A N 1
ATOM 1249 C CA . GLU A 1 158 ? 10.459 9.820 -6.186 1.00 89.62 158 GLU A CA 1
ATOM 1250 C C . GLU A 1 158 ? 10.236 9.590 -4.698 1.00 89.62 158 GLU A C 1
ATOM 1252 O O . GLU A 1 158 ? 9.168 9.144 -4.274 1.00 89.62 158 GLU A O 1
ATOM 1257 N N . GLY A 1 159 ? 11.247 9.914 -3.892 1.00 85.56 159 GLY A N 1
ATOM 1258 C CA . GLY A 1 159 ? 11.126 9.985 -2.442 1.00 85.56 159 GLY A CA 1
ATOM 1259 C C . GLY A 1 159 ? 10.638 11.368 -2.031 1.00 85.56 159 GLY A C 1
ATOM 1260 O O . GLY A 1 159 ? 11.358 12.347 -2.188 1.00 85.56 159 GLY A O 1
ATOM 1261 N N . ILE A 1 160 ? 9.428 11.455 -1.487 1.00 84.69 160 ILE A N 1
ATOM 1262 C CA . ILE A 1 160 ? 8.807 12.725 -1.099 1.00 84.69 160 ILE A CA 1
ATOM 1263 C C . ILE A 1 160 ? 8.604 12.734 0.411 1.00 84.69 160 ILE A C 1
ATOM 1265 O O . ILE A 1 160 ? 8.023 11.804 0.972 1.00 84.69 160 ILE A O 1
ATOM 1269 N N . ALA A 1 161 ? 9.072 13.782 1.087 1.00 82.62 161 ALA A N 1
ATOM 1270 C CA . ALA A 1 161 ? 8.764 13.998 2.496 1.00 82.62 161 ALA A CA 1
ATOM 1271 C C . ALA A 1 161 ? 7.289 14.391 2.662 1.00 82.62 161 ALA A C 1
ATOM 1273 O O . ALA A 1 161 ? 6.743 15.145 1.856 1.00 82.62 161 ALA A O 1
ATOM 1274 N N . PHE A 1 162 ? 6.627 13.913 3.716 1.00 70.75 162 PHE A N 1
ATOM 1275 C CA . PHE A 1 162 ? 5.285 14.405 4.031 1.00 70.75 162 PHE A CA 1
ATOM 1276 C C . PHE A 1 162 ? 5.379 15.876 4.460 1.00 70.75 162 PHE A C 1
ATOM 1278 O O . PHE A 1 162 ? 5.861 16.162 5.552 1.00 70.75 162 PHE A O 1
ATOM 1285 N N . ALA A 1 163 ? 4.918 16.792 3.601 1.00 56.34 163 ALA A N 1
ATOM 1286 C CA . ALA A 1 163 ? 4.961 18.237 3.848 1.00 56.34 163 ALA A CA 1
ATOM 1287 C C . ALA A 1 163 ? 4.133 18.669 5.077 1.00 56.34 163 ALA A C 1
ATOM 1289 O O . ALA A 1 163 ? 4.437 19.685 5.690 1.00 56.34 163 ALA A O 1
ATOM 1290 N N . ASP A 1 164 ? 3.123 17.879 5.465 1.00 53.16 164 ASP A N 1
ATOM 1291 C CA . ASP A 1 164 ? 2.257 18.131 6.620 1.00 53.16 164 ASP A CA 1
ATOM 1292 C C . ASP A 1 164 ? 1.830 16.791 7.271 1.00 53.16 164 ASP A C 1
ATOM 1294 O O . ASP A 1 164 ? 1.377 15.881 6.559 1.00 53.16 164 ASP A O 1
ATOM 1298 N N . PRO A 1 165 ? 1.957 16.620 8.606 1.00 49.44 165 PRO A N 1
ATOM 1299 C CA . PRO A 1 165 ? 1.439 15.462 9.335 1.00 49.44 165 PRO A CA 1
ATOM 1300 C C . PRO A 1 165 ? -0.035 15.126 9.070 1.00 49.44 165 PRO A C 1
ATOM 1302 O O . PRO A 1 165 ? -0.402 13.951 9.119 1.00 49.44 165 PRO A O 1
ATOM 1305 N N . LEU A 1 166 ? -0.871 16.121 8.762 1.00 45.09 166 LEU A N 1
ATOM 1306 C CA . LEU A 1 166 ? -2.306 15.938 8.515 1.00 45.09 166 LEU A CA 1
ATOM 1307 C C . LEU A 1 166 ? -2.613 15.427 7.100 1.00 45.09 166 LEU A C 1
ATOM 1309 O O . LEU A 1 166 ? -3.650 14.800 6.882 1.00 45.09 166 LEU A O 1
ATOM 1313 N N . ASN A 1 167 ? -1.683 15.598 6.157 1.00 42.31 167 ASN A N 1
ATOM 1314 C CA . ASN A 1 167 ? -1.829 15.171 4.762 1.00 42.31 167 ASN A CA 1
ATOM 1315 C C . ASN A 1 167 ? -1.250 13.764 4.493 1.00 42.31 167 ASN A C 1
ATOM 1317 O O . ASN A 1 167 ? -1.248 13.275 3.362 1.00 42.31 167 ASN A O 1
ATOM 1321 N N . ARG A 1 168 ? -0.785 13.071 5.545 1.00 50.22 168 ARG A N 1
ATOM 1322 C CA . ARG A 1 168 ? -0.187 11.717 5.488 1.00 50.22 168 ARG A CA 1
ATOM 1323 C C . ARG A 1 168 ? -1.130 10.633 4.966 1.00 50.22 168 ARG A C 1
ATOM 1325 O O . ARG A 1 168 ? -0.687 9.550 4.591 1.00 50.22 168 ARG A O 1
ATOM 1332 N N . ILE A 1 169 ? -2.424 10.926 4.958 1.00 44.78 169 ILE A N 1
ATOM 1333 C CA . ILE A 1 169 ? -3.484 9.951 4.746 1.00 44.78 169 ILE A CA 1
ATOM 1334 C C . ILE A 1 169 ? -4.073 10.029 3.328 1.00 44.78 169 ILE A C 1
ATOM 1336 O O . ILE A 1 169 ? -4.305 8.994 2.706 1.00 44.78 169 ILE A O 1
ATOM 1340 N N . LEU A 1 170 ? -4.219 11.238 2.776 1.00 37.41 170 LEU A N 1
ATOM 1341 C CA . LEU A 1 170 ? -4.804 11.471 1.447 1.00 37.41 170 LEU A CA 1
ATOM 1342 C C . LEU A 1 170 ? -3.935 10.935 0.297 1.00 37.41 170 LEU A C 1
ATOM 1344 O O . LEU A 1 170 ? -4.447 10.582 -0.760 1.00 37.41 170 LEU A O 1
ATOM 1348 N N . ILE A 1 171 ? -2.621 10.809 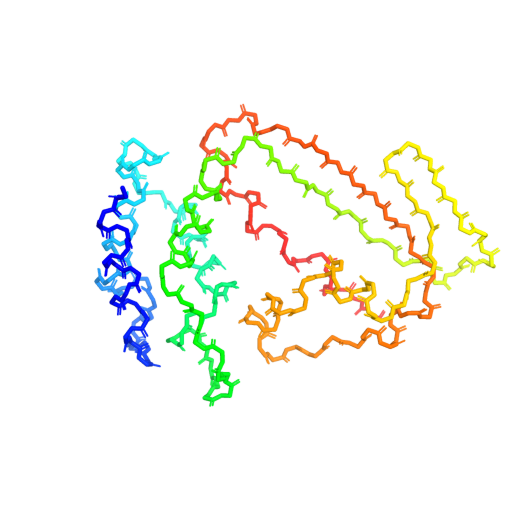0.503 1.00 39.28 171 ILE A N 1
ATOM 1349 C CA . ILE A 1 171 ? -1.711 10.311 -0.541 1.00 39.28 171 ILE A CA 1
ATOM 1350 C C . ILE A 1 171 ? -1.732 8.772 -0.616 1.00 39.28 171 ILE A C 1
ATOM 1352 O O . ILE A 1 171 ? -1.516 8.207 -1.686 1.00 39.28 171 ILE A O 1
ATOM 1356 N N . LYS A 1 172 ? -2.051 8.069 0.483 1.00 39.91 172 LYS A N 1
ATOM 1357 C CA . LYS A 1 172 ? -2.095 6.593 0.500 1.00 39.91 172 LYS A CA 1
ATOM 1358 C C . LYS A 1 172 ? -3.348 6.020 -0.167 1.00 39.91 172 LYS A C 1
ATOM 1360 O O . LYS A 1 172 ? -3.313 4.880 -0.612 1.00 39.91 172 LYS A O 1
ATOM 1365 N N . SER A 1 173 ? -4.414 6.810 -0.295 1.00 34.34 173 SER A N 1
ATOM 1366 C CA . SER A 1 173 ? -5.640 6.403 -0.989 1.00 34.34 173 SER A CA 1
ATOM 1367 C C . SER A 1 173 ? -5.644 6.702 -2.495 1.00 34.34 173 SER A C 1
ATOM 1369 O O . SER A 1 173 ? -6.553 6.267 -3.194 1.00 34.34 173 SER A O 1
ATOM 1371 N N . SER A 1 174 ? -4.648 7.438 -3.006 1.00 30.45 174 SER A N 1
ATOM 1372 C CA . SER A 1 174 ? -4.607 7.898 -4.405 1.00 30.45 174 SER A CA 1
ATOM 1373 C C . SER A 1 174 ? -3.949 6.904 -5.378 1.00 30.45 174 SER A C 1
ATOM 1375 O O . SER A 1 174 ? -4.109 7.030 -6.587 1.00 30.45 174 SER A O 1
ATOM 1377 N N . MET A 1 175 ? -3.262 5.874 -4.880 1.00 33.28 175 MET A N 1
ATOM 1378 C CA . MET A 1 175 ? -2.657 4.824 -5.711 1.00 33.28 175 MET A CA 1
ATOM 1379 C C . MET A 1 175 ? -3.569 3.600 -5.766 1.00 33.28 175 MET A C 1
ATOM 1381 O O . MET A 1 175 ? -3.308 2.588 -5.114 1.00 33.28 175 MET A O 1
ATOM 1385 N N . PRO A 1 176 ? -4.702 3.730 -6.467 1.00 35.34 176 PRO A N 1
ATOM 1386 C CA . PRO A 1 176 ? -4.937 2.729 -7.507 1.00 35.34 176 PRO A CA 1
ATOM 1387 C C . PRO A 1 176 ? -5.645 3.238 -8.775 1.00 35.34 176 PRO A C 1
ATOM 1389 O O . PRO A 1 176 ? -5.872 2.464 -9.699 1.00 35.34 176 PRO A O 1
ATOM 1392 N N . HIS A 1 177 ? -5.995 4.523 -8.865 1.00 26.39 177 HIS A N 1
ATOM 1393 C CA . HIS A 1 177 ? -6.842 5.004 -9.964 1.00 26.39 177 HIS A CA 1
ATOM 1394 C C . HIS A 1 177 ? -6.120 5.220 -11.305 1.00 26.39 177 HIS A C 1
ATOM 1396 O O . HIS A 1 177 ? -6.781 5.486 -12.302 1.00 26.39 177 HIS A O 1
ATOM 1402 N N . ALA A 1 178 ? -4.792 5.093 -11.361 1.00 25.59 178 ALA A N 1
ATOM 1403 C CA . ALA A 1 178 ? -4.014 5.440 -12.554 1.00 25.59 178 ALA A CA 1
ATOM 1404 C C . ALA A 1 178 ? -3.734 4.272 -13.525 1.00 25.59 178 ALA A C 1
ATOM 1406 O O . ALA A 1 178 ? -2.962 4.453 -14.457 1.00 25.59 178 ALA A O 1
ATOM 1407 N N . LEU A 1 179 ? -4.334 3.090 -13.337 1.00 26.83 179 LEU A N 1
ATOM 1408 C CA . LEU A 1 179 ? -4.117 1.930 -14.225 1.00 26.83 179 LEU A CA 1
ATOM 1409 C C . LEU A 1 179 ? -5.394 1.285 -14.771 1.00 26.83 179 LEU A C 1
ATOM 1411 O O . LEU A 1 179 ? -5.331 0.220 -15.373 1.00 26.83 179 LEU A O 1
ATOM 1415 N N . ILE A 1 180 ? -6.547 1.938 -14.619 1.00 27.53 180 ILE A N 1
ATOM 1416 C CA . ILE A 1 180 ? -7.796 1.485 -15.242 1.00 27.53 180 ILE A CA 1
ATOM 1417 C C . ILE A 1 180 ? -8.375 2.636 -16.054 1.00 27.53 180 ILE A C 1
ATOM 1419 O O . ILE A 1 180 ? -9.362 3.262 -15.682 1.00 27.53 180 ILE A O 1
ATOM 1423 N N . ALA A 1 181 ? -7.687 2.947 -17.143 1.00 22.31 181 ALA A N 1
ATOM 1424 C CA . ALA A 1 181 ? -8.249 3.622 -18.300 1.00 22.31 181 ALA A CA 1
ATOM 1425 C C . ALA A 1 181 ? -7.301 3.364 -19.474 1.00 22.31 181 ALA A C 1
ATOM 1427 O O . ALA A 1 181 ? -6.433 4.174 -19.784 1.00 22.31 181 ALA A O 1
ATOM 1428 N N . GLN A 1 182 ? -7.451 2.198 -20.088 1.00 24.55 182 GLN A N 1
ATOM 1429 C CA . GLN A 1 182 ? -7.125 2.006 -21.493 1.00 24.55 182 GLN A CA 1
ATOM 1430 C C . GLN A 1 182 ? -8.435 1.639 -22.197 1.00 24.55 182 GLN A C 1
ATOM 1432 O O . GLN A 1 182 ? -9.234 0.893 -21.620 1.00 24.55 182 GLN A O 1
ATOM 1437 N N . PRO A 1 183 ? -8.704 2.150 -23.400 1.00 28.27 183 PRO A N 1
ATOM 1438 C CA . PRO A 1 183 ? -9.027 1.256 -24.495 1.00 28.27 183 PRO A CA 1
ATOM 1439 C C . PRO A 1 183 ? -7.781 0.475 -24.931 1.00 28.27 183 PRO A C 1
ATOM 1441 O O . PRO A 1 183 ? -6.699 1.101 -25.032 1.00 28.27 183 PRO A O 1
#

Mean predicted aligned error: 9.21 Å

Secondary structure (DSSP, 8-state):
--HHHHHHHHHHHH-SS--TT-GGG-HHHHHHHHHHHHHHSTT---HHHHHHHHHHHHHHT-GGG-SSS-------HHHHHHHHHH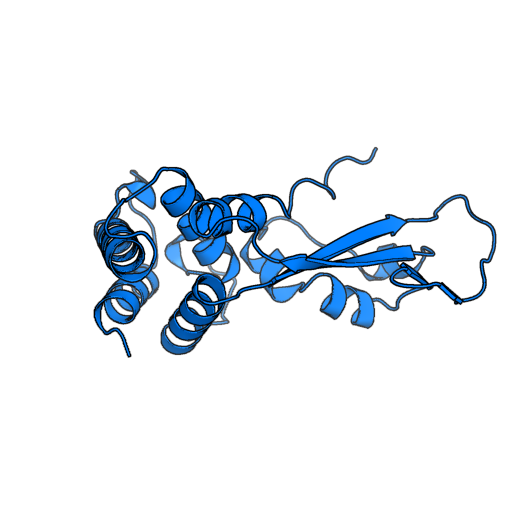HHH--EEEEEEEEEETT---PPPEEETTEEEEE--HHHHHHHHTHHHHHHH-TT----HHHHTTSEEEEEEEEEE-S-GGGTTTTTTSTTGGGS---

Organism: Pseudomonas syringae (NCBI:txid317)